Protein AF-A0A453HKE2-F1 (afdb_monomer)

InterPro domains:
  IPR001461 Aspartic peptidase A1 [PTHR13683] (10-210)
  IPR021109 Aspartic peptidase domain superfamily [G3DSA:2.40.70.10] (7-72)
  IPR021109 Aspartic peptidase domain superfamily [G3DSA:2.40.70.10] (110-210)
  IPR021109 Aspartic peptidase domain superfamily [SSF50630] (11-210)
  IPR032799 Xylanase inhibitor, C-terminal [PF14541] (126-210)
  IPR032861 Xylanase inhibitor, N-terminal [PF14543] (10-72)
  IPR033121 Peptidase family A1 domain [PS51767] (1-210)

Organism: Aegilops tauschii subsp. strangulata (NCBI:txid200361)

Structure (mmCIF, N/CA/C/O backbone):
data_AF-A0A453HKE2-F1
#
_entry.id   AF-A0A453HKE2-F1
#
loop_
_atom_site.group_PDB
_atom_site.id
_atom_site.type_symbol
_atom_site.label_atom_id
_atom_site.label_alt_id
_atom_site.label_comp_id
_atom_site.label_asym_id
_atom_site.label_entity_id
_atom_site.label_seq_id
_atom_site.pdbx_PDB_ins_code
_atom_site.Cartn_x
_atom_site.Cartn_y
_atom_site.Cartn_z
_atom_site.occupancy
_atom_site.B_iso_or_equiv
_atom_site.auth_seq_id
_atom_site.auth_comp_id
_atom_site.auth_asym_id
_atom_site.auth_atom_id
_atom_site.pdbx_PDB_model_num
ATOM 1 N N . MET A 1 1 ? 6.714 -29.325 -3.712 1.00 31.09 1 MET A N 1
ATOM 2 C CA . MET A 1 1 ? 8.055 -29.167 -4.327 1.00 31.09 1 MET A CA 1
ATOM 3 C C . MET A 1 1 ? 7.991 -28.031 -5.340 1.00 31.09 1 MET A C 1
ATOM 5 O O . MET A 1 1 ? 7.616 -28.249 -6.489 1.00 31.09 1 MET A O 1
ATOM 9 N N . ILE A 1 2 ? 8.289 -26.808 -4.904 1.00 39.00 2 ILE A N 1
ATOM 10 C CA . ILE A 1 2 ? 8.426 -25.661 -5.805 1.00 39.00 2 ILE A CA 1
ATOM 11 C C . ILE A 1 2 ? 9.716 -25.878 -6.599 1.00 39.00 2 ILE A C 1
ATOM 13 O O . ILE A 1 2 ? 10.806 -25.912 -6.033 1.00 39.00 2 ILE A O 1
ATOM 17 N N . ARG A 1 3 ? 9.606 -26.092 -7.912 1.00 42.66 3 ARG A N 1
ATOM 18 C CA . ARG A 1 3 ? 10.776 -26.074 -8.793 1.00 42.66 3 ARG A CA 1
ATOM 19 C C . ARG A 1 3 ? 11.115 -24.613 -9.069 1.00 42.66 3 ARG A C 1
ATOM 21 O O . ARG A 1 3 ? 10.390 -23.951 -9.804 1.00 42.66 3 ARG A O 1
ATOM 28 N N . CYS A 1 4 ? 12.200 -24.113 -8.479 1.00 52.72 4 CYS A N 1
ATOM 29 C CA . CYS A 1 4 ? 12.750 -22.809 -8.836 1.00 52.72 4 CYS A CA 1
ATOM 30 C C . CYS A 1 4 ? 13.257 -22.856 -10.284 1.00 52.72 4 CYS A C 1
ATOM 32 O O . CYS A 1 4 ? 14.317 -23.408 -10.564 1.00 52.72 4 CYS A O 1
ATOM 34 N N . CYS A 1 5 ? 12.495 -22.273 -11.210 1.00 51.78 5 CYS A N 1
ATOM 35 C CA . CYS A 1 5 ? 12.941 -22.025 -12.584 1.00 51.78 5 CYS A CA 1
ATOM 36 C C . CYS A 1 5 ? 13.831 -20.773 -12.701 1.00 51.78 5 CYS A C 1
ATOM 38 O O . CYS A 1 5 ? 14.210 -20.405 -13.806 1.00 51.78 5 CYS A O 1
ATOM 40 N N . VAL A 1 6 ? 14.173 -20.128 -11.579 1.00 57.62 6 VAL A N 1
ATOM 41 C CA . VAL A 1 6 ? 14.940 -18.880 -11.526 1.00 57.62 6 VAL A CA 1
ATOM 42 C C . VAL A 1 6 ? 16.309 -19.143 -10.880 1.00 57.62 6 VAL A C 1
ATOM 44 O O . VAL A 1 6 ? 16.391 -19.876 -9.897 1.00 57.62 6 VAL A O 1
ATOM 47 N N . ARG A 1 7 ? 17.393 -18.605 -11.464 1.00 58.97 7 ARG A N 1
ATOM 48 C CA . ARG A 1 7 ? 18.7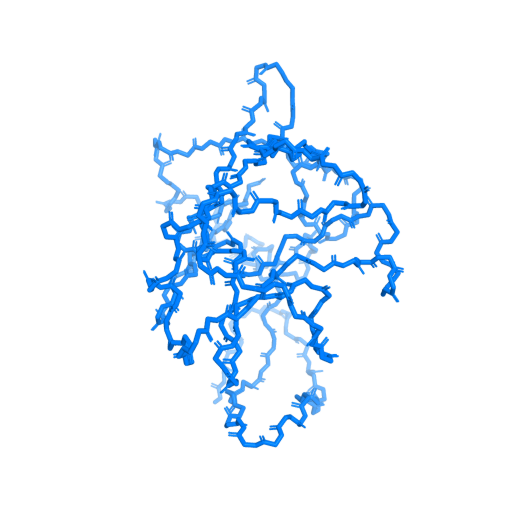93 -18.971 -11.152 1.00 58.97 7 ARG A CA 1
ATOM 49 C C . ARG A 1 7 ? 19.220 -18.793 -9.688 1.00 58.97 7 ARG A C 1
ATOM 51 O O . ARG A 1 7 ? 20.145 -19.487 -9.276 1.00 58.97 7 ARG A O 1
ATOM 58 N N . ALA A 1 8 ? 18.602 -17.897 -8.922 1.00 64.69 8 ALA A N 1
ATOM 59 C CA . ALA A 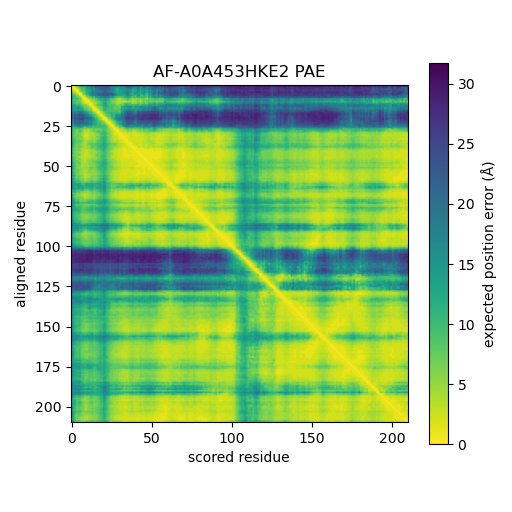1 8 ? 18.962 -17.634 -7.532 1.00 64.69 8 ALA A CA 1
ATOM 60 C C . ALA A 1 8 ? 17.731 -17.706 -6.616 1.00 64.69 8 ALA A C 1
ATOM 62 O O . ALA A 1 8 ? 17.022 -16.721 -6.417 1.00 64.69 8 ALA A O 1
ATOM 63 N N . CYS A 1 9 ? 17.512 -18.884 -6.034 1.00 71.94 9 CYS A N 1
ATOM 64 C CA . CYS A 1 9 ? 16.707 -19.063 -4.828 1.00 71.94 9 CYS A CA 1
ATOM 65 C C . CYS A 1 9 ? 17.665 -19.352 -3.665 1.00 71.94 9 CYS A C 1
ATOM 67 O O . CYS A 1 9 ? 18.574 -20.171 -3.811 1.00 71.94 9 CYS A O 1
ATOM 69 N N . SER A 1 10 ? 17.487 -18.686 -2.524 1.00 72.19 10 SER A N 1
ATOM 70 C CA . SER A 1 10 ? 18.180 -19.048 -1.285 1.00 72.19 10 SER A CA 1
ATOM 71 C C . SER A 1 10 ? 17.390 -20.118 -0.531 1.00 72.19 10 SER A C 1
ATOM 73 O O . SER A 1 10 ? 16.163 -20.172 -0.606 1.00 72.19 10 SER A O 1
ATOM 75 N N . CYS A 1 11 ? 18.090 -20.971 0.215 1.00 78.56 11 CYS A N 1
ATOM 76 C CA . CYS A 1 11 ? 17.448 -21.846 1.191 1.00 78.56 11 CYS A CA 1
ATOM 77 C C . CYS A 1 11 ? 17.225 -21.050 2.481 1.00 78.56 11 CYS A C 1
ATOM 79 O O . CYS A 1 11 ? 18.191 -20.576 3.083 1.00 78.56 11 CYS A O 1
ATOM 81 N N . GLY A 1 12 ? 15.968 -20.886 2.887 1.00 70.44 12 GLY A N 1
ATOM 82 C CA . GLY A 1 12 ? 15.620 -20.387 4.216 1.00 70.44 12 GLY A CA 1
ATOM 83 C C . GLY A 1 12 ? 15.575 -21.538 5.220 1.00 70.44 12 GLY A C 1
ATOM 84 O O . GLY A 1 12 ? 15.143 -22.635 4.870 1.00 70.44 12 GLY A O 1
ATOM 85 N N . TYR A 1 13 ? 16.025 -21.294 6.450 1.00 67.31 13 TYR A N 1
ATOM 86 C CA . TYR A 1 13 ? 15.731 -22.178 7.583 1.00 67.31 13 TYR A CA 1
ATOM 87 C C . TYR A 1 13 ? 14.255 -22.042 7.987 1.00 67.31 13 TYR A C 1
ATOM 89 O O . TYR A 1 13 ? 13.542 -21.195 7.433 1.00 67.31 13 TYR A O 1
ATOM 97 N N . ASP A 1 14 ? 13.812 -22.867 8.938 1.00 69.94 14 ASP A N 1
ATOM 98 C CA . ASP A 1 14 ? 12.449 -22.859 9.474 1.00 69.94 14 ASP A CA 1
ATOM 99 C C . ASP A 1 14 ? 11.980 -21.423 9.751 1.00 69.94 14 ASP A C 1
ATOM 101 O O . ASP A 1 14 ? 12.587 -20.683 10.526 1.00 69.94 14 ASP A O 1
ATOM 105 N N . GLN A 1 15 ? 10.932 -21.003 9.038 1.00 63.91 15 GLN A N 1
ATOM 106 C CA . GLN A 1 15 ? 10.345 -19.681 9.217 1.00 63.91 15 GLN A CA 1
ATOM 107 C C . GLN A 1 15 ? 9.501 -19.715 10.489 1.00 63.91 15 GLN A C 1
ATOM 109 O O . GLN A 1 15 ? 8.500 -20.430 10.562 1.00 63.91 15 GLN A O 1
ATOM 114 N N . GLU A 1 16 ? 9.892 -18.941 11.495 1.00 60.78 16 GLU A N 1
ATOM 115 C CA . GLU A 1 16 ? 9.088 -18.775 12.700 1.00 60.78 16 GLU A CA 1
ATOM 116 C C . GLU A 1 16 ? 7.886 -17.876 12.379 1.00 60.78 16 GLU A C 1
ATOM 118 O O . GLU A 1 16 ? 7.973 -16.649 12.352 1.00 60.78 16 GLU A O 1
ATOM 123 N N . GLY A 1 17 ? 6.737 -18.489 12.095 1.00 55.47 17 GLY A N 1
ATOM 124 C CA . GLY A 1 17 ? 5.460 -17.784 12.123 1.00 55.47 17 GLY A CA 1
ATOM 125 C C . GLY A 1 17 ? 5.098 -17.474 13.573 1.00 55.47 17 GLY A C 1
ATOM 126 O O . GLY A 1 17 ? 5.088 -18.383 14.403 1.00 55.47 17 GLY A O 1
ATOM 127 N N . GLY A 1 18 ? 4.796 -16.211 13.888 1.00 52.25 18 GLY A N 1
ATOM 128 C CA . GLY A 1 18 ? 4.321 -15.831 15.219 1.00 52.25 18 GLY A CA 1
ATOM 129 C C . GLY A 1 18 ? 3.149 -16.722 15.636 1.00 52.25 18 GLY A C 1
ATOM 130 O O . GLY A 1 18 ? 2.107 -16.730 14.978 1.00 52.25 18 GLY A O 1
ATOM 131 N N . GLN A 1 19 ? 3.334 -17.513 16.696 1.00 45.75 19 GLN A N 1
ATOM 132 C CA . GLN A 1 19 ? 2.293 -18.377 17.245 1.00 45.75 19 GLN A CA 1
ATOM 133 C C . GLN A 1 19 ? 1.208 -17.517 17.906 1.00 45.75 19 GLN A C 1
ATOM 135 O O . GLN A 1 19 ? 1.210 -17.311 19.116 1.00 45.75 19 GLN A O 1
ATOM 140 N N . GLU A 1 20 ? 0.243 -17.029 17.126 1.00 51.53 20 GLU A N 1
ATOM 141 C CA . GLU A 1 20 ? -1.041 -16.629 17.696 1.00 51.53 20 GLU A CA 1
ATOM 142 C C . GLU A 1 20 ? -1.899 -17.877 17.913 1.00 51.53 20 GLU A C 1
ATOM 144 O O . GLU A 1 20 ? -2.281 -18.571 16.964 1.00 51.53 20 GLU A O 1
ATOM 149 N N . ALA A 1 21 ? -2.220 -18.160 19.176 1.00 41.69 21 ALA A N 1
ATOM 150 C CA . ALA A 1 21 ? -3.094 -19.260 19.555 1.00 41.69 21 ALA A CA 1
ATOM 151 C C . ALA A 1 21 ? -4.417 -19.209 18.760 1.00 41.69 21 ALA A C 1
ATOM 153 O O . ALA A 1 21 ? -5.187 -18.250 18.842 1.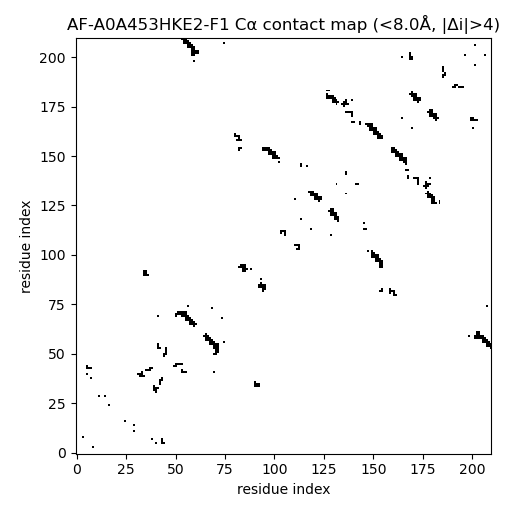00 41.69 21 ALA A O 1
ATOM 154 N N . GLY A 1 22 ? -4.679 -20.262 17.981 1.00 49.56 22 GLY A N 1
ATOM 155 C CA . GLY A 1 22 ? -5.955 -20.474 17.293 1.00 49.56 22 GLY A CA 1
ATOM 156 C C . GLY A 1 22 ? -6.053 -19.982 15.844 1.00 49.56 22 GLY A C 1
ATOM 157 O O . GLY A 1 22 ? -7.110 -20.162 15.242 1.00 49.56 22 GLY A O 1
ATOM 158 N N . LYS A 1 23 ? -4.997 -19.416 15.239 1.00 51.94 23 LYS A N 1
ATOM 159 C CA . LYS A 1 23 ? -4.953 -19.206 13.779 1.00 51.94 23 LYS A CA 1
ATOM 160 C C . LYS A 1 23 ? -4.181 -20.344 13.116 1.00 51.94 23 LYS A C 1
ATOM 162 O O . LYS A 1 23 ? -3.006 -20.553 13.403 1.00 51.94 23 LYS A O 1
ATOM 167 N N . LYS A 1 24 ? -4.833 -21.072 12.202 1.00 47.88 24 LYS A N 1
ATOM 168 C CA . LYS A 1 24 ? -4.138 -21.965 11.268 1.00 47.88 24 LYS A CA 1
ATOM 169 C C . LYS A 1 24 ? -3.219 -21.086 10.418 1.00 47.88 24 LYS A C 1
ATOM 171 O O . LYS A 1 24 ? -3.713 -20.316 9.597 1.00 47.88 24 LYS A O 1
ATOM 176 N N . LEU A 1 25 ? -1.913 -21.152 10.668 1.00 56.38 25 LEU A N 1
ATOM 177 C CA . LEU A 1 25 ? -0.922 -20.483 9.832 1.00 56.38 25 LEU A CA 1
ATOM 178 C C . LEU A 1 25 ? -1.126 -20.956 8.389 1.00 56.38 25 LEU A C 1
ATOM 180 O O . LEU A 1 25 ? -1.352 -22.143 8.142 1.00 56.38 25 LEU A O 1
ATOM 184 N N . VAL A 1 26 ? -1.102 -20.020 7.441 1.00 61.50 26 VAL A N 1
ATOM 185 C CA . VAL A 1 26 ? -0.995 -20.387 6.030 1.00 61.50 26 VAL A CA 1
ATOM 186 C C . VAL A 1 26 ? 0.394 -20.988 5.877 1.00 61.50 26 VAL A C 1
ATOM 188 O O . VAL A 1 26 ? 1.389 -20.281 6.016 1.00 61.50 26 VAL A O 1
ATOM 191 N N . GLU A 1 27 ? 0.458 -22.301 5.674 1.00 68.88 27 GLU A N 1
ATOM 192 C CA . GLU A 1 27 ? 1.717 -22.984 5.404 1.00 68.88 27 GLU A CA 1
ATOM 193 C C . GLU A 1 27 ? 2.265 -22.447 4.080 1.00 68.88 27 GLU A C 1
ATOM 195 O O . GLU A 1 27 ? 1.666 -22.623 3.017 1.00 68.88 27 GLU A O 1
ATOM 200 N N . ALA A 1 28 ? 3.379 -21.729 4.167 1.00 74.38 28 ALA A N 1
ATOM 201 C CA . ALA A 1 28 ? 4.137 -21.262 3.025 1.00 74.38 28 ALA A CA 1
ATOM 202 C C . ALA A 1 28 ? 5.506 -21.943 3.051 1.00 74.38 28 ALA A C 1
ATOM 204 O O . ALA A 1 28 ? 6.198 -21.919 4.065 1.00 74.38 28 ALA A O 1
ATOM 205 N N . ASP A 1 29 ? 5.913 -22.507 1.915 1.00 78.31 29 ASP A N 1
ATOM 206 C CA . ASP A 1 29 ? 7.212 -23.178 1.759 1.00 78.31 29 ASP A CA 1
ATOM 207 C C . ASP A 1 29 ? 8.382 -22.184 1.576 1.00 78.31 29 ASP A C 1
ATOM 209 O O . ASP A 1 29 ? 9.522 -22.590 1.344 1.00 78.31 29 ASP A O 1
ATOM 213 N N . GLY A 1 30 ? 8.118 -20.873 1.615 1.00 79.38 30 GLY A N 1
ATOM 214 C CA . GLY A 1 30 ? 9.137 -19.841 1.446 1.00 79.38 30 GLY A CA 1
ATOM 215 C C . GLY A 1 30 ? 8.581 -18.430 1.260 1.00 79.38 30 GLY A C 1
ATOM 216 O O . GLY A 1 30 ? 7.373 -18.199 1.299 1.00 79.38 30 GLY A O 1
ATOM 217 N N . VAL A 1 31 ? 9.495 -17.484 1.032 1.00 83.88 31 VAL A N 1
ATOM 218 C CA . VAL A 1 31 ? 9.205 -16.058 0.828 1.00 83.88 31 VAL A CA 1
ATOM 219 C C . VAL A 1 31 ? 9.601 -15.651 -0.585 1.00 83.88 31 VAL A C 1
ATOM 221 O O . VAL A 1 31 ? 10.704 -15.949 -1.045 1.00 83.88 31 VAL A O 1
ATOM 224 N N . LEU A 1 32 ? 8.713 -14.929 -1.266 1.00 87.38 32 LEU A N 1
ATOM 225 C CA . LEU A 1 32 ? 8.988 -14.364 -2.579 1.00 87.38 32 LEU A CA 1
ATOM 226 C C . LEU A 1 32 ? 9.507 -12.926 -2.451 1.00 87.38 32 LEU A C 1
ATOM 228 O O . LEU A 1 32 ? 8.757 -12.014 -2.115 1.00 87.38 32 LEU A O 1
ATOM 232 N N . GLY A 1 33 ? 10.792 -12.717 -2.742 1.00 87.75 33 GLY A N 1
ATOM 233 C CA . GLY A 1 33 ? 11.408 -11.390 -2.743 1.00 87.75 33 GLY A CA 1
ATOM 234 C C . GLY A 1 33 ? 11.130 -10.617 -4.035 1.00 87.75 33 GLY A C 1
ATOM 235 O O . GLY A 1 33 ? 11.593 -11.013 -5.102 1.00 87.75 33 GLY A O 1
ATOM 236 N N . ILE A 1 34 ? 10.429 -9.489 -3.919 1.00 90.75 34 ILE A N 1
ATOM 237 C CA . ILE A 1 34 ? 10.090 -8.561 -5.017 1.00 90.75 34 ILE A CA 1
ATOM 238 C C . ILE A 1 34 ? 10.680 -7.165 -4.773 1.00 90.75 34 ILE A C 1
ATOM 240 O O . ILE A 1 34 ? 10.014 -6.170 -5.000 1.00 90.75 34 ILE A O 1
ATOM 244 N N . GLY A 1 35 ? 11.888 -7.096 -4.203 1.00 89.19 35 GLY A N 1
ATOM 245 C CA . GLY A 1 35 ? 12.588 -5.845 -3.883 1.00 89.19 35 GLY A CA 1
ATOM 246 C C . GLY A 1 35 ? 13.286 -5.205 -5.089 1.00 89.19 35 GLY A C 1
ATOM 247 O O . GLY A 1 35 ? 13.207 -5.700 -6.201 1.00 89.19 35 GLY A O 1
ATOM 248 N N . ARG A 1 36 ? 14.065 -4.144 -4.850 1.00 89.19 36 ARG A N 1
ATOM 249 C CA . ARG A 1 36 ? 14.828 -3.420 -5.894 1.00 89.19 36 ARG A CA 1
ATOM 250 C C . ARG A 1 36 ? 16.253 -3.959 -6.115 1.00 89.19 36 ARG A C 1
ATOM 252 O O . ARG A 1 36 ? 17.166 -3.198 -6.430 1.00 89.19 36 ARG A O 1
ATOM 259 N N . GLY A 1 37 ? 16.479 -5.234 -5.809 1.00 86.56 37 GLY A N 1
ATOM 260 C CA . GLY A 1 37 ? 17.808 -5.849 -5.837 1.00 86.56 37 GLY A CA 1
ATOM 261 C C . GLY A 1 37 ? 18.224 -6.280 -7.242 1.00 86.56 37 GLY A C 1
ATOM 262 O O . GLY A 1 37 ? 17.552 -6.013 -8.221 1.00 86.56 37 GLY A O 1
ATOM 263 N N . THR A 1 38 ? 19.350 -6.977 -7.369 1.00 85.56 38 THR A N 1
ATOM 264 C CA . THR A 1 38 ? 19.652 -7.750 -8.593 1.00 85.56 38 THR A CA 1
ATOM 265 C C . THR A 1 38 ? 19.225 -9.211 -8.469 1.00 85.56 38 THR A C 1
ATOM 267 O O . THR A 1 38 ? 19.103 -9.905 -9.478 1.00 85.56 38 THR A O 1
ATOM 270 N N . GLY A 1 39 ? 19.017 -9.673 -7.231 1.00 85.62 39 GLY A N 1
ATOM 271 C CA . GLY A 1 39 ? 18.572 -11.020 -6.887 1.00 85.62 39 GLY A CA 1
ATOM 272 C C . GLY A 1 39 ? 17.080 -11.135 -6.573 1.00 85.62 39 GLY A C 1
ATOM 273 O O . GLY A 1 39 ? 16.649 -12.225 -6.212 1.00 85.62 39 GLY A O 1
ATOM 274 N N . ASP A 1 40 ? 16.283 -10.068 -6.685 1.00 87.94 40 ASP A N 1
ATOM 275 C CA . ASP A 1 40 ? 14.823 -10.195 -6.582 1.00 87.94 40 ASP A CA 1
ATOM 276 C C . ASP A 1 40 ? 14.246 -10.927 -7.805 1.00 87.94 40 ASP A C 1
ATOM 278 O O . ASP A 1 40 ? 14.899 -11.058 -8.847 1.00 87.94 40 ASP A O 1
ATOM 282 N N . LEU A 1 41 ? 13.016 -11.425 -7.674 1.00 91.56 41 LEU A N 1
ATOM 283 C CA . LEU A 1 41 ? 12.378 -12.213 -8.723 1.00 91.56 41 LEU A CA 1
ATOM 284 C C . LEU A 1 41 ? 12.260 -11.442 -10.047 1.00 91.56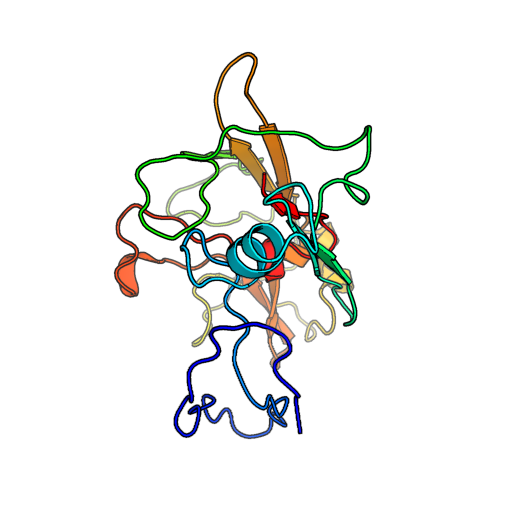 41 LEU A C 1
ATOM 286 O O . LEU A 1 41 ? 12.554 -12.010 -11.097 1.00 91.56 41 LEU A O 1
ATOM 290 N N . VAL A 1 42 ? 11.837 -10.178 -10.014 1.00 92.81 42 VAL A N 1
ATOM 291 C CA . VAL A 1 42 ? 11.523 -9.392 -11.218 1.00 92.81 42 VAL A CA 1
ATOM 292 C C . VAL A 1 42 ? 12.801 -9.123 -12.009 1.00 92.81 42 VAL A C 1
ATOM 294 O O . VAL A 1 42 ? 12.871 -9.409 -13.209 1.00 92.81 42 VAL A O 1
ATOM 297 N N . SER A 1 43 ? 13.867 -8.729 -11.310 1.00 92.31 43 SER A N 1
ATOM 298 C CA . SER A 1 43 ? 15.196 -8.553 -11.895 1.00 92.31 43 SER A CA 1
ATOM 299 C C . SER A 1 43 ? 15.734 -9.845 -12.510 1.00 92.31 43 SER A C 1
ATOM 301 O O . SER A 1 43 ? 16.307 -9.814 -13.602 1.00 92.31 43 SER A O 1
ATOM 303 N N . GLN A 1 44 ? 15.536 -10.995 -11.858 1.00 92.31 44 GLN A N 1
ATOM 304 C CA . GLN A 1 44 ? 15.971 -12.280 -12.406 1.00 92.31 44 GLN A CA 1
ATOM 305 C C . GLN A 1 44 ? 15.159 -12.709 -13.640 1.00 92.31 44 GLN A C 1
ATOM 307 O O . GLN A 1 44 ? 15.744 -13.241 -14.587 1.00 92.31 44 GLN A O 1
ATOM 312 N N . LEU A 1 45 ? 13.841 -12.474 -13.658 1.00 92.69 45 LEU A N 1
ATOM 313 C CA . LEU A 1 45 ? 12.991 -12.741 -14.825 1.00 92.69 45 LEU A CA 1
ATOM 314 C C . LEU A 1 45 ? 13.434 -11.899 -16.028 1.00 92.69 45 LEU A C 1
ATOM 316 O O . LEU A 1 45 ? 13.551 -12.427 -17.138 1.00 92.69 45 LEU A O 1
ATOM 320 N N . LYS A 1 46 ? 13.755 -10.619 -15.800 1.00 93.31 46 LYS A N 1
ATOM 321 C CA . LYS A 1 46 ? 14.282 -9.723 -16.835 1.00 93.31 46 LYS A CA 1
ATOM 322 C C . LYS A 1 46 ? 15.651 -10.170 -17.348 1.00 93.31 46 LYS A C 1
ATOM 324 O O . LYS A 1 46 ? 15.859 -10.254 -18.554 1.00 93.31 46 LYS A O 1
ATOM 329 N N . GLN A 1 47 ? 16.584 -10.517 -16.456 1.00 92.94 47 GLN A N 1
ATOM 330 C CA . GLN A 1 47 ? 17.927 -10.991 -16.837 1.00 92.94 47 GLN A CA 1
ATOM 331 C C . GLN A 1 47 ? 17.898 -12.282 -17.669 1.00 92.94 47 GLN A C 1
ATOM 333 O O . GLN A 1 47 ? 18.794 -12.516 -18.478 1.00 92.94 47 GLN A O 1
ATOM 338 N N . GLN A 1 48 ? 16.884 -13.125 -17.472 1.00 91.62 48 GLN A N 1
ATOM 339 C CA . GLN A 1 48 ? 16.688 -14.356 -18.241 1.00 91.62 48 GLN A CA 1
ATOM 340 C C . GLN A 1 48 ? 15.910 -14.140 -19.547 1.00 91.62 48 GLN A C 1
ATOM 342 O O . GLN A 1 48 ? 15.721 -15.096 -20.295 1.00 91.62 48 GLN A O 1
ATOM 347 N N . GLY A 1 49 ? 15.464 -12.912 -19.830 1.00 92.25 49 GLY A N 1
ATOM 348 C CA . GLY A 1 49 ? 14.685 -12.584 -21.023 1.00 92.25 49 GLY A CA 1
ATOM 349 C C . GLY A 1 49 ? 13.257 -13.135 -21.010 1.00 92.25 49 GLY A C 1
ATOM 350 O O . GLY A 1 49 ? 12.657 -13.260 -22.073 1.00 92.25 49 GLY A O 1
ATOM 351 N N . ILE A 1 50 ? 12.716 -13.487 -19.835 1.00 92.88 50 ILE A N 1
ATOM 352 C CA . ILE A 1 50 ? 11.327 -13.961 -19.687 1.00 92.88 50 ILE A CA 1
ATOM 353 C C . ILE A 1 50 ? 10.350 -12.782 -19.767 1.00 92.88 50 ILE A C 1
ATOM 355 O O . ILE A 1 50 ? 9.266 -12.915 -20.328 1.00 92.88 50 ILE A O 1
ATOM 359 N N . ILE A 1 51 ? 10.749 -11.632 -19.219 1.00 94.25 51 ILE A N 1
ATOM 360 C CA . ILE A 1 51 ? 10.043 -10.353 -19.336 1.00 94.25 51 ILE A CA 1
ATOM 361 C C . ILE A 1 51 ? 10.991 -9.306 -19.928 1.00 94.25 51 ILE A C 1
ATOM 363 O O . ILE A 1 51 ? 12.206 -9.374 -19.727 1.00 94.25 51 ILE A O 1
ATOM 367 N N . THR A 1 52 ? 10.441 -8.339 -20.654 1.00 93.94 52 THR A N 1
ATOM 368 C CA . THR A 1 52 ? 11.190 -7.233 -21.273 1.00 93.94 52 THR A CA 1
ATOM 369 C C . THR A 1 52 ? 11.501 -6.126 -20.270 1.00 93.94 52 THR A C 1
ATOM 371 O O . THR A 1 52 ? 12.633 -5.641 -20.176 1.00 93.94 52 THR A O 1
ATOM 374 N N . ASP A 1 53 ? 10.499 -5.769 -19.476 1.00 94.25 53 ASP A N 1
ATOM 375 C CA . ASP A 1 53 ? 10.521 -4.622 -18.576 1.00 94.25 53 ASP A CA 1
ATOM 376 C C . ASP A 1 53 ? 10.659 -5.079 -17.126 1.00 94.25 53 ASP A C 1
ATOM 378 O O . ASP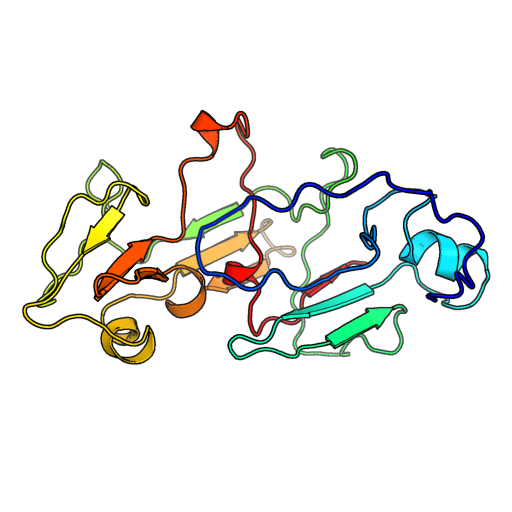 A 1 53 ? 10.170 -6.147 -16.759 1.00 94.25 53 ASP A O 1
ATOM 382 N N . ASN A 1 54 ? 11.328 -4.278 -16.286 1.00 93.75 54 ASN A N 1
ATOM 383 C CA . ASN A 1 54 ? 11.484 -4.606 -14.859 1.00 93.75 54 ASN A CA 1
ATOM 384 C C . ASN A 1 54 ? 10.257 -4.137 -14.070 1.00 93.75 54 ASN A C 1
ATOM 386 O O . ASN A 1 54 ? 10.384 -3.448 -13.066 1.00 93.75 54 ASN A O 1
ATOM 390 N N . ILE A 1 55 ? 9.082 -4.465 -14.599 1.00 95.00 55 ILE A N 1
ATOM 391 C CA . ILE A 1 55 ? 7.796 -3.993 -14.111 1.00 95.00 55 ILE A CA 1
ATOM 392 C C . ILE A 1 55 ? 7.093 -5.154 -13.434 1.00 95.00 55 ILE A C 1
ATOM 394 O O . ILE A 1 55 ? 7.095 -6.284 -13.932 1.00 95.00 55 ILE A O 1
ATOM 398 N N . PHE A 1 56 ? 6.443 -4.871 -12.319 1.00 96.06 56 PHE A N 1
ATOM 399 C CA . PHE A 1 56 ? 5.472 -5.782 -11.740 1.00 96.06 56 PHE A CA 1
ATOM 400 C C . PHE A 1 56 ? 4.318 -4.992 -11.142 1.00 96.06 56 PHE A C 1
ATOM 402 O O . PHE A 1 56 ? 4.428 -3.798 -10.860 1.00 96.06 56 PHE A O 1
ATOM 409 N N . GLY A 1 57 ? 3.203 -5.665 -10.919 1.00 96.12 57 GLY A N 1
ATOM 410 C CA . GLY A 1 57 ? 2.109 -5.074 -10.173 1.00 96.12 57 GLY A CA 1
ATOM 411 C C . GLY A 1 57 ? 1.271 -6.119 -9.476 1.00 96.12 57 GLY A C 1
ATOM 412 O O . GLY A 1 57 ? 1.280 -7.300 -9.834 1.00 96.12 57 GLY A O 1
ATOM 413 N N . HIS A 1 58 ? 0.563 -5.682 -8.446 1.00 95.19 58 HIS A N 1
ATOM 414 C CA . HIS A 1 58 ? -0.285 -6.546 -7.640 1.00 95.19 58 HIS A CA 1
ATOM 415 C C . HIS A 1 58 ? -1.622 -5.885 -7.331 1.00 95.19 58 HIS A C 1
ATOM 417 O O . HIS A 1 58 ? -1.759 -4.664 -7.378 1.00 95.19 58 HIS A O 1
ATOM 423 N N . CYS A 1 59 ? -2.605 -6.724 -7.034 1.00 94.12 59 CYS A N 1
ATOM 424 C CA . CYS A 1 59 ? -3.878 -6.332 -6.456 1.00 94.12 59 CYS A CA 1
ATOM 425 C C . CYS A 1 59 ? -4.209 -7.319 -5.342 1.00 94.12 59 CYS A C 1
ATOM 427 O O . CYS A 1 59 ? -4.265 -8.529 -5.585 1.00 94.12 59 CYS A O 1
ATOM 429 N N . LEU A 1 60 ? -4.407 -6.804 -4.131 1.00 93.50 60 LEU A N 1
ATOM 430 C CA . LEU A 1 60 ? -4.742 -7.597 -2.951 1.00 93.50 60 LEU A CA 1
ATOM 431 C C . LEU A 1 60 ? -6.261 -7.584 -2.749 1.00 93.50 60 LEU A C 1
ATOM 433 O O . LEU A 1 60 ? -6.857 -6.515 -2.643 1.00 93.50 60 LEU A O 1
ATOM 437 N N . GLY A 1 61 ? -6.893 -8.757 -2.693 1.00 89.50 61 GLY A N 1
ATOM 438 C CA . GLY A 1 61 ? -8.334 -8.863 -2.444 1.00 89.50 61 GLY A CA 1
ATOM 439 C C . GLY A 1 61 ? -8.679 -8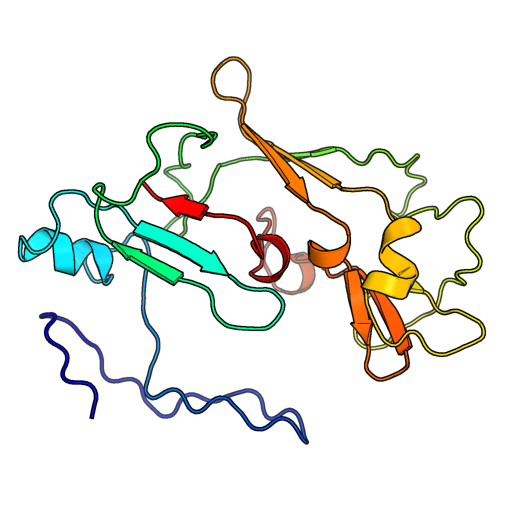.807 -0.952 1.00 89.50 61 GLY A C 1
ATOM 440 O O . GLY A 1 61 ? -8.020 -9.459 -0.144 1.00 89.50 61 GLY A O 1
ATOM 441 N N . VAL A 1 62 ? -9.752 -8.096 -0.591 1.00 80.31 62 VAL A N 1
ATOM 442 C CA . VAL A 1 62 ? -10.242 -7.973 0.804 1.00 80.31 62 VAL A CA 1
ATOM 443 C C . VAL A 1 62 ? -10.762 -9.306 1.362 1.00 80.31 62 VAL A C 1
ATOM 445 O O . VAL A 1 62 ? -10.529 -9.644 2.519 1.00 80.31 62 VAL A O 1
ATOM 448 N N . HIS A 1 63 ? -11.438 -10.108 0.534 1.00 80.19 63 HIS A N 1
ATOM 449 C CA . HIS A 1 63 ? -12.016 -11.406 0.925 1.00 80.19 63 HIS A CA 1
ATOM 450 C C . HIS A 1 63 ? -11.171 -12.602 0.458 1.00 80.19 63 HIS A C 1
ATOM 452 O O . HIS A 1 63 ? -11.676 -13.714 0.295 1.00 80.19 63 HIS A O 1
ATOM 458 N N . GLY A 1 64 ? -9.877 -12.368 0.226 1.00 78.56 64 GLY A N 1
ATOM 459 C CA . GLY A 1 64 ? -8.961 -13.335 -0.370 1.00 78.56 64 GLY A CA 1
ATOM 460 C C . GLY A 1 64 ? -8.895 -13.249 -1.897 1.00 78.56 64 GLY A C 1
ATOM 461 O O . GLY A 1 64 ? -9.673 -12.555 -2.552 1.00 78.56 64 GLY A O 1
ATOM 462 N N . GLY A 1 65 ? -7.914 -13.952 -2.464 1.00 86.00 65 GLY A N 1
ATOM 463 C CA . GLY A 1 65 ? -7.566 -13.837 -3.879 1.00 86.00 65 GLY A CA 1
ATOM 464 C C . GLY A 1 65 ? -6.708 -12.603 -4.167 1.00 86.00 65 GLY A C 1
ATOM 465 O O . GLY A 1 65 ? -5.921 -12.170 -3.327 1.00 86.00 65 GLY A O 1
ATOM 466 N N . GLY A 1 66 ? -6.846 -12.065 -5.377 1.00 90.88 66 GLY A N 1
ATOM 467 C CA . GLY A 1 66 ? -5.951 -11.049 -5.924 1.00 90.88 66 GLY A CA 1
ATOM 468 C C . GLY A 1 66 ? -5.092 -11.602 -7.056 1.00 90.88 66 GLY A C 1
ATOM 469 O O . GLY A 1 66 ? -5.242 -12.754 -7.469 1.00 90.88 66 GLY A O 1
ATOM 470 N N . PHE A 1 67 ? -4.201 -10.773 -7.584 1.00 92.75 67 PHE A N 1
ATOM 471 C CA . PHE A 1 67 ? -3.268 -11.191 -8.623 1.00 92.75 67 PHE A CA 1
ATOM 472 C C . PHE A 1 67 ? -1.931 -10.475 -8.486 1.00 92.75 67 PHE A C 1
ATOM 474 O O . PHE A 1 67 ? -1.840 -9.378 -7.941 1.00 92.75 67 PHE A O 1
ATOM 481 N N . LEU A 1 68 ? -0.898 -11.118 -9.015 1.00 94.25 68 LEU A N 1
ATOM 482 C CA . LEU A 1 68 ? 0.451 -10.596 -9.157 1.00 94.25 68 LEU A CA 1
ATOM 483 C C . LEU A 1 68 ? 0.856 -10.826 -10.612 1.00 94.25 68 LEU A C 1
ATOM 485 O O . LEU A 1 68 ? 0.676 -11.929 -11.132 1.00 94.25 68 LEU A O 1
ATOM 489 N N . PHE A 1 69 ? 1.372 -9.796 -11.271 1.00 94.81 69 PHE A N 1
ATOM 490 C CA . PHE A 1 69 ? 1.864 -9.885 -12.642 1.00 94.81 69 PHE A CA 1
ATOM 491 C C . PHE A 1 69 ? 3.279 -9.329 -12.755 1.00 94.81 69 PHE A C 1
ATOM 493 O O . PHE A 1 69 ? 3.687 -8.474 -11.973 1.00 94.81 69 PHE A O 1
ATOM 500 N N . PHE A 1 70 ? 3.999 -9.806 -13.768 1.00 94.88 70 PHE A N 1
ATOM 501 C CA . PHE A 1 70 ? 5.348 -9.375 -14.119 1.00 94.88 70 PHE A CA 1
ATOM 502 C C . PHE A 1 70 ? 5.386 -9.010 -15.605 1.00 94.88 70 PHE A C 1
ATOM 504 O O . PHE A 1 70 ? 4.747 -9.681 -16.418 1.00 94.88 70 PHE A O 1
ATOM 511 N N . GLY A 1 71 ? 6.156 -7.981 -15.948 1.00 93.81 71 GLY A N 1
ATOM 512 C CA . GLY A 1 71 ? 6.263 -7.427 -17.296 1.00 93.81 71 GLY A CA 1
ATOM 513 C C . GLY A 1 71 ? 5.249 -6.315 -17.592 1.00 93.81 71 GLY A C 1
ATOM 514 O O . GLY A 1 71 ? 4.208 -6.196 -16.941 1.00 93.81 71 GLY A O 1
ATOM 515 N N . GLY A 1 72 ? 5.571 -5.497 -18.599 1.00 92.31 72 GLY A N 1
ATOM 516 C CA . GLY A 1 72 ? 4.788 -4.322 -18.995 1.00 92.31 72 GLY A CA 1
ATOM 517 C C . GLY A 1 72 ? 3.467 -4.636 -19.708 1.00 92.31 72 GLY A C 1
ATOM 518 O O . GLY A 1 72 ? 2.543 -3.831 -19.658 1.00 92.31 72 GLY A O 1
ATOM 519 N N . ASP A 1 73 ? 3.319 -5.826 -20.300 1.00 88.69 73 ASP A N 1
ATOM 520 C CA . ASP A 1 73 ? 2.159 -6.195 -21.138 1.00 88.69 73 ASP A CA 1
ATOM 521 C C . ASP A 1 73 ? 0.806 -6.187 -20.404 1.00 88.69 73 ASP A C 1
ATOM 523 O O . ASP A 1 73 ? -0.258 -6.221 -21.026 1.00 88.69 73 ASP A O 1
ATOM 527 N N . ARG A 1 74 ? 0.828 -6.202 -19.067 1.00 85.69 74 ARG A N 1
ATOM 528 C CA . ARG A 1 74 ? -0.367 -6.201 -18.209 1.00 85.69 74 ARG A CA 1
ATOM 529 C C . ARG A 1 74 ? -0.644 -4.844 -17.560 1.00 85.69 74 ARG A C 1
ATOM 531 O O . ARG A 1 74 ? -1.631 -4.727 -16.837 1.00 85.69 74 ARG A O 1
ATOM 538 N N . VAL A 1 75 ? 0.184 -3.832 -17.821 1.00 92.38 75 VAL A N 1
ATOM 539 C CA . VAL A 1 75 ? -0.028 -2.468 -17.328 1.00 92.38 75 VAL A CA 1
ATOM 540 C C . VAL A 1 75 ? -1.193 -1.831 -18.099 1.00 92.38 75 VAL A C 1
ATOM 542 O O . VAL A 1 75 ? -1.149 -1.775 -19.330 1.00 92.38 75 VAL A O 1
ATOM 545 N N . PRO A 1 76 ? -2.250 -1.346 -17.421 1.00 90.06 76 PRO A N 1
ATOM 546 C CA . PRO A 1 76 ? -3.348 -0.660 -18.091 1.00 90.06 76 PRO A CA 1
ATOM 547 C C . PRO A 1 76 ? -2.862 0.609 -18.800 1.00 90.06 76 PRO A C 1
ATOM 549 O O . PRO A 1 76 ? -2.128 1.410 -18.227 1.00 90.06 76 PRO A O 1
ATOM 552 N N . SER A 1 77 ? -3.323 0.841 -20.030 1.00 89.19 77 SER A N 1
ATOM 553 C CA . SER A 1 77 ? -2.950 2.031 -20.809 1.00 89.19 77 SER A CA 1
ATOM 554 C C . SER A 1 77 ? -3.595 3.333 -20.310 1.00 89.19 77 SER A C 1
ATOM 556 O O . SER A 1 77 ? -3.242 4.411 -20.778 1.00 89.19 77 SER A O 1
ATOM 558 N N . ALA A 1 78 ? -4.584 3.245 -19.416 1.00 90.62 78 ALA A N 1
ATOM 559 C CA . ALA A 1 78 ? -5.313 4.371 -18.840 1.00 90.62 78 ALA A CA 1
ATOM 560 C C . ALA A 1 78 ? -5.850 4.008 -17.446 1.00 90.62 78 ALA A C 1
ATOM 562 O O . ALA A 1 78 ? -5.936 2.832 -17.097 1.00 90.62 78 ALA A O 1
ATOM 563 N N . GLY A 1 79 ? -6.237 5.020 -16.663 1.00 88.06 79 GLY A N 1
ATOM 564 C CA . GLY A 1 79 ? -6.789 4.829 -15.314 1.00 88.06 79 GLY A CA 1
ATOM 565 C C . GLY A 1 79 ? -5.741 4.556 -14.230 1.00 88.06 79 GLY A C 1
ATOM 566 O O . GLY A 1 79 ? -6.110 4.185 -13.121 1.00 88.06 79 GLY A O 1
ATOM 567 N N . VAL A 1 80 ? -4.454 4.746 -14.541 1.00 91.69 80 VAL A N 1
ATOM 568 C CA . VAL A 1 80 ? -3.340 4.658 -13.587 1.00 91.69 80 VAL A CA 1
ATOM 569 C C . VAL A 1 80 ? -2.771 6.054 -13.358 1.00 91.69 80 VAL A C 1
ATOM 571 O O . VAL A 1 80 ? -2.503 6.784 -14.314 1.00 91.69 80 VAL A O 1
ATOM 574 N N . THR A 1 81 ? -2.566 6.404 -12.092 1.00 92.62 81 THR A N 1
ATOM 575 C CA . THR A 1 81 ? -1.893 7.639 -11.680 1.00 92.62 81 THR A CA 1
ATOM 576 C C . THR A 1 81 ? -0.469 7.305 -11.262 1.00 92.62 81 THR A C 1
ATOM 578 O O . THR A 1 81 ? -0.258 6.409 -10.447 1.00 92.62 81 THR A O 1
ATOM 581 N N . TRP A 1 82 ? 0.507 8.031 -11.804 1.00 92.62 82 TRP A N 1
ATOM 582 C CA . TRP A 1 82 ? 1.926 7.759 -11.588 1.00 92.62 82 TRP A CA 1
ATOM 583 C C . TRP A 1 82 ? 2.576 8.821 -10.711 1.00 92.62 82 TRP A C 1
ATOM 585 O O . TRP A 1 82 ? 2.303 10.011 -10.852 1.00 92.62 82 TRP A O 1
ATOM 595 N N . VAL A 1 83 ? 3.496 8.383 -9.855 1.00 94.31 83 VAL A N 1
ATOM 596 C CA . VAL A 1 83 ? 4.400 9.255 -9.103 1.00 94.31 83 VAL A CA 1
ATOM 597 C C . VAL A 1 83 ? 5.827 8.719 -9.221 1.00 94.31 83 VAL A C 1
ATOM 599 O O . VAL A 1 83 ? 6.024 7.506 -9.119 1.00 94.31 83 VAL A O 1
ATOM 602 N N . PRO A 1 84 ? 6.837 9.581 -9.439 1.00 92.50 84 PRO A N 1
ATOM 603 C CA . PRO A 1 84 ? 8.220 9.135 -9.523 1.00 92.50 84 PRO A CA 1
ATOM 604 C C . PRO A 1 84 ? 8.683 8.436 -8.243 1.00 92.50 84 PRO A C 1
ATOM 606 O O . PRO A 1 84 ? 8.523 8.950 -7.136 1.00 92.50 84 PRO A O 1
ATOM 609 N N . MET A 1 85 ? 9.331 7.285 -8.404 1.00 90.88 85 MET A N 1
ATOM 610 C CA . MET A 1 85 ? 9.895 6.546 -7.283 1.00 90.88 85 MET A CA 1
ATOM 611 C C . MET A 1 85 ? 11.137 7.247 -6.717 1.00 90.88 85 MET A C 1
ATOM 613 O O . MET A 1 85 ? 12.085 7.573 -7.440 1.00 90.88 85 MET A O 1
ATOM 617 N N . ALA A 1 86 ? 11.173 7.421 -5.397 1.00 90.19 86 ALA A N 1
ATOM 618 C CA . ALA A 1 86 ? 12.323 7.951 -4.687 1.00 90.19 86 ALA A CA 1
ATOM 619 C C . ALA A 1 86 ? 13.523 6.990 -4.786 1.00 90.19 86 ALA A C 1
ATOM 621 O O . ALA A 1 86 ? 13.432 5.785 -4.535 1.00 90.19 86 ALA A O 1
ATOM 622 N N . GLN A 1 87 ? 14.685 7.537 -5.142 1.00 83.25 87 GLN A N 1
ATOM 623 C CA . GLN A 1 87 ? 15.887 6.744 -5.424 1.00 83.25 87 GLN A CA 1
ATOM 624 C C . GLN A 1 87 ? 16.746 6.456 -4.179 1.00 83.25 87 GLN A C 1
ATOM 626 O O . GLN A 1 87 ? 17.466 5.466 -4.152 1.00 83.25 87 GLN A O 1
ATOM 631 N N . ASN A 1 88 ? 16.631 7.260 -3.117 1.00 78.62 88 ASN A N 1
ATOM 632 C CA . ASN A 1 88 ? 17.561 7.243 -1.975 1.00 78.62 88 ASN A CA 1
ATOM 633 C C . ASN A 1 88 ? 16.987 6.586 -0.703 1.00 78.62 88 ASN A C 1
ATOM 635 O O . ASN A 1 88 ? 17.288 7.021 0.404 1.00 78.62 88 ASN A O 1
ATOM 639 N N . VAL A 1 89 ? 16.142 5.561 -0.847 1.00 76.38 89 VAL A N 1
ATOM 640 C CA . VAL A 1 89 ? 15.453 4.876 0.276 1.00 76.38 89 VAL A CA 1
ATOM 641 C C . VAL A 1 89 ? 15.915 3.421 0.486 1.00 76.38 89 VAL A C 1
ATOM 643 O O . VAL A 1 89 ? 15.235 2.612 1.122 1.00 76.38 89 VAL A O 1
ATOM 646 N N . GLY A 1 90 ? 17.086 3.069 -0.053 1.00 77.31 90 GLY A N 1
ATOM 647 C CA . GLY A 1 90 ? 17.643 1.715 0.010 1.00 77.31 90 GLY A CA 1
ATOM 648 C C . GLY A 1 90 ? 16.949 0.747 -0.953 1.00 77.31 90 GLY A C 1
ATOM 649 O O . GLY A 1 90 ? 16.617 1.109 -2.078 1.00 77.31 90 GLY A O 1
ATOM 650 N N . SER A 1 91 ? 16.728 -0.495 -0.517 1.00 80.38 91 SER A N 1
ATOM 651 C CA . SER A 1 91 ? 16.139 -1.575 -1.327 1.00 80.38 91 SER A CA 1
ATOM 652 C C . SER A 1 91 ? 14.604 -1.571 -1.389 1.00 80.38 91 SER A C 1
ATOM 654 O O . SER A 1 91 ? 14.016 -2.500 -1.945 1.00 80.38 91 SER A O 1
ATOM 656 N N . HIS A 1 92 ? 13.956 -0.549 -0.822 1.00 86.38 92 HIS A N 1
ATOM 657 C CA . HIS A 1 92 ? 12.500 -0.431 -0.727 1.00 86.38 92 HIS A CA 1
ATOM 658 C C . HIS A 1 92 ? 11.924 0.461 -1.829 1.00 86.38 92 HIS A C 1
ATOM 660 O O . HIS A 1 92 ? 12.572 1.389 -2.327 1.00 86.38 92 HIS A O 1
ATOM 666 N N . TYR A 1 93 ? 10.670 0.200 -2.184 1.00 92.31 93 TYR A N 1
ATOM 667 C CA . TYR A 1 93 ? 9.886 1.079 -3.042 1.00 92.31 93 TYR A CA 1
ATOM 668 C C . TYR A 1 93 ? 9.345 2.241 -2.218 1.00 92.31 93 TYR A C 1
ATOM 670 O O . TYR A 1 93 ? 8.800 2.036 -1.135 1.00 92.31 93 TYR A O 1
ATOM 678 N N . SER A 1 94 ? 9.492 3.462 -2.725 1.00 92.50 94 SER A N 1
ATOM 679 C CA . SER A 1 94 ? 8.931 4.645 -2.080 1.00 92.50 94 SER A CA 1
ATOM 680 C C . SER A 1 94 ? 8.455 5.640 -3.134 1.00 92.50 94 SER A C 1
ATOM 682 O O . SER A 1 94 ? 9.248 5.993 -4.006 1.00 92.50 94 SER A O 1
ATOM 684 N N . PRO A 1 95 ? 7.213 6.142 -3.040 1.00 92.12 95 PRO A N 1
ATOM 685 C CA . PRO A 1 95 ? 6.736 7.269 -3.843 1.00 92.12 95 PRO A CA 1
ATOM 686 C C . PRO A 1 95 ? 7.278 8.628 -3.348 1.00 92.12 95 PRO A C 1
ATOM 688 O O . PRO A 1 95 ? 6.895 9.675 -3.860 1.00 92.12 95 PRO A O 1
ATOM 691 N N . GLY A 1 96 ? 8.159 8.633 -2.338 1.00 90.88 96 GLY A N 1
ATOM 692 C CA . GLY A 1 96 ? 8.669 9.842 -1.698 1.00 90.88 96 GLY A CA 1
ATOM 693 C C . GLY A 1 96 ? 7.786 10.330 -0.550 1.00 90.88 96 GLY A C 1
ATOM 694 O O . GLY A 1 96 ? 7.070 9.555 0.083 1.00 90.88 96 GLY A O 1
ATOM 695 N N . ALA A 1 97 ? 7.894 11.624 -0.244 1.00 89.62 97 ALA A N 1
ATOM 696 C CA . ALA A 1 97 ? 7.098 12.254 0.802 1.00 89.62 97 ALA A CA 1
ATOM 697 C C . ALA A 1 97 ? 5.616 12.317 0.404 1.00 89.62 97 ALA A C 1
ATOM 699 O O . ALA A 1 97 ? 5.286 12.528 -0.765 1.00 89.62 97 ALA A O 1
ATOM 700 N N . ALA A 1 98 ? 4.747 12.169 1.402 1.00 91.12 98 ALA A N 1
ATOM 701 C CA . ALA A 1 98 ? 3.305 12.238 1.244 1.00 91.12 98 ALA A CA 1
ATOM 702 C C . ALA A 1 98 ? 2.700 13.231 2.238 1.00 91.12 98 ALA A C 1
ATOM 704 O O . ALA A 1 98 ? 3.174 13.354 3.370 1.00 91.12 98 ALA A O 1
ATOM 705 N N . THR A 1 99 ? 1.630 13.902 1.831 1.00 89.81 99 THR A N 1
ATOM 706 C CA . THR A 1 99 ? 0.758 14.675 2.715 1.00 89.81 99 THR A CA 1
ATOM 707 C C . THR A 1 99 ? -0.503 13.867 2.982 1.00 89.81 99 THR A C 1
ATOM 709 O O . THR A 1 99 ? -1.169 13.438 2.042 1.00 89.81 99 THR A O 1
ATOM 712 N N . LEU A 1 100 ? -0.816 13.657 4.261 1.00 87.19 100 LEU A N 1
ATOM 713 C CA . LEU A 1 100 ? -2.081 13.074 4.691 1.00 87.19 100 LEU A CA 1
ATOM 714 C C . LEU A 1 100 ? -3.107 14.195 4.853 1.00 87.19 100 LEU A C 1
ATOM 716 O O . LEU A 1 100 ? -3.001 15.016 5.764 1.00 87.19 100 LEU A O 1
ATOM 720 N N . ASN A 1 101 ? -4.097 14.212 3.971 1.00 81.62 101 ASN A N 1
ATOM 721 C CA . ASN A 1 101 ? -5.205 15.148 4.022 1.00 81.62 101 ASN A CA 1
ATOM 722 C C . ASN A 1 101 ? -6.323 14.518 4.855 1.00 81.62 101 ASN A C 1
ATOM 724 O O . ASN A 1 101 ? -7.051 13.631 4.406 1.00 81.62 101 ASN A O 1
ATOM 728 N N . LEU A 1 102 ? -6.433 14.960 6.106 1.00 71.12 102 LEU A N 1
ATOM 729 C CA . LEU A 1 102 ? -7.528 14.580 6.987 1.00 71.12 102 LEU A CA 1
ATOM 730 C C . LEU A 1 102 ? -8.660 15.582 6.768 1.00 71.12 102 LEU A C 1
ATOM 732 O O . LEU A 1 102 ? -8.569 16.732 7.185 1.00 71.12 102 LEU A O 1
ATOM 736 N N . ASN A 1 103 ? -9.760 15.142 6.154 1.00 57.19 103 ASN A N 1
ATOM 737 C CA . ASN A 1 103 ? -11.018 15.904 6.077 1.00 57.19 103 ASN A CA 1
ATOM 738 C C . ASN A 1 103 ? -11.745 15.957 7.446 1.00 57.19 103 ASN A C 1
ATOM 740 O O . ASN A 1 103 ? -12.982 15.905 7.528 1.00 57.19 103 ASN A O 1
ATOM 744 N N . VAL A 1 104 ? -10.963 15.995 8.526 1.00 51.62 104 VAL A N 1
ATOM 745 C CA . VAL A 1 104 ? -11.362 15.931 9.930 1.00 51.62 104 VAL A CA 1
ATOM 746 C C . VAL A 1 104 ? -10.765 17.152 10.618 1.00 51.62 104 VAL A C 1
ATOM 748 O O . VAL A 1 104 ? -9.597 17.480 10.420 1.00 51.62 104 VAL A O 1
ATOM 751 N N . GLN A 1 105 ? -11.574 17.843 11.413 1.00 42.16 105 GLN A N 1
ATOM 752 C CA . GLN A 1 105 ? -11.113 18.930 12.264 1.00 42.16 105 GLN A CA 1
ATOM 753 C C . GLN A 1 105 ? -10.289 18.298 13.395 1.00 42.16 105 GLN A C 1
ATOM 755 O O . GLN A 1 105 ? -10.840 17.734 14.335 1.00 42.16 105 GLN A O 1
ATOM 760 N N . LEU A 1 106 ? -8.965 18.270 13.231 1.00 42.22 106 LEU A N 1
ATOM 761 C CA . LEU A 1 106 ? -8.053 17.654 14.194 1.00 42.22 106 LEU A CA 1
ATOM 762 C C . LEU A 1 106 ? -7.916 18.563 15.416 1.00 42.22 106 LEU A C 1
ATOM 764 O O . LEU A 1 106 ? -7.304 19.627 15.321 1.00 42.22 106 LEU A O 1
ATOM 768 N N . GLU A 1 107 ? -8.419 18.132 16.570 1.00 35.94 107 GLU A N 1
ATOM 769 C CA . GLU A 1 107 ? -7.896 18.600 17.854 1.00 35.94 107 GLU A CA 1
ATOM 770 C C . GLU A 1 107 ? -6.792 17.637 18.305 1.00 35.94 107 GLU A C 1
ATOM 772 O O . GLU A 1 107 ? -6.934 16.419 18.233 1.00 35.94 107 GLU A O 1
ATOM 777 N N . TYR A 1 108 ? -5.640 18.190 18.690 1.00 34.25 108 TYR A N 1
ATOM 778 C CA . TYR A 1 108 ? -4.496 17.415 19.169 1.00 34.25 108 TYR A CA 1
ATOM 779 C C . TYR A 1 108 ? -4.750 16.867 20.586 1.00 34.25 108 TYR A C 1
ATOM 781 O O . TYR A 1 108 ? -5.251 17.618 21.426 1.00 34.25 108 TYR A O 1
ATOM 789 N N . PRO A 1 109 ? -4.295 15.634 20.905 1.00 45.25 109 PRO A N 1
ATOM 790 C CA . PRO A 1 109 ? -3.595 14.681 20.030 1.00 45.25 109 PRO A CA 1
ATOM 791 C C . PRO A 1 109 ? -4.535 14.051 18.991 1.00 45.25 109 PRO A C 1
ATOM 793 O O . PRO A 1 109 ? -5.705 13.875 19.293 1.00 45.25 109 PRO A O 1
ATOM 796 N N . VAL A 1 110 ? -4.003 13.744 17.793 1.00 47.12 110 VAL A N 1
ATOM 797 C CA . VAL A 1 110 ? -4.712 13.262 16.580 1.00 47.12 110 VAL A CA 1
ATOM 798 C C . VAL A 1 110 ? -5.756 12.191 16.915 1.00 47.12 110 VAL A C 1
ATOM 800 O O . VAL A 1 110 ? -5.478 10.997 16.881 1.00 47.12 110 VAL A O 1
ATOM 803 N N . GLY A 1 111 ? -6.962 12.643 17.240 1.00 47.91 111 GLY A N 1
ATOM 804 C CA . GLY A 1 111 ? -8.149 11.829 17.421 1.00 47.91 111 GLY A CA 1
ATOM 805 C C . GLY A 1 111 ? -9.043 11.998 16.204 1.00 47.91 111 GLY A C 1
ATOM 806 O O . GLY A 1 111 ? -9.195 13.099 15.673 1.00 47.91 111 GLY A O 1
ATOM 807 N N . VAL A 1 112 ? -9.636 10.904 15.734 1.00 52.44 112 VAL A N 1
ATOM 808 C CA . VAL A 1 112 ? -10.719 10.999 14.754 1.00 52.44 112 VAL A CA 1
ATOM 809 C C . VAL A 1 112 ? -11.978 11.398 15.518 1.00 52.44 112 VAL A C 1
ATOM 811 O O . VAL A 1 112 ? -12.555 10.584 16.238 1.00 52.44 112 VAL A O 1
ATOM 814 N N . THR A 1 113 ? -12.402 12.654 15.387 1.00 44.88 113 THR A N 1
ATOM 815 C CA . THR A 1 113 ? -13.684 13.106 15.938 1.00 44.88 113 THR A CA 1
ATOM 816 C C . THR A 1 113 ? -14.809 12.610 15.037 1.00 44.88 113 THR A C 1
ATOM 818 O O . THR A 1 113 ? -15.012 13.107 13.928 1.00 44.88 113 THR A O 1
ATOM 821 N N . LEU A 1 114 ? -15.537 11.603 15.510 1.00 58.06 114 LEU A N 1
ATOM 822 C CA . LEU A 1 114 ? -16.719 11.064 14.847 1.00 58.06 114 LEU A CA 1
ATOM 823 C C . LEU A 1 114 ? -17.956 11.855 15.302 1.00 58.06 114 LEU A C 1
ATOM 825 O O . LEU A 1 114 ? -18.732 11.392 16.142 1.00 58.06 114 LEU A O 1
ATOM 829 N N . GLU A 1 115 ? -18.117 13.080 14.796 1.00 48.03 115 GLU A N 1
ATOM 830 C CA . GLU A 1 115 ? -19.266 13.926 15.141 1.00 48.03 115 GLU A CA 1
ATOM 831 C C . GLU A 1 115 ? -20.590 13.241 14.762 1.00 48.03 115 GLU A C 1
ATOM 833 O O . GLU A 1 115 ? -20.808 12.860 13.613 1.00 48.03 115 GLU A O 1
ATOM 838 N N . GLY A 1 116 ? -21.485 13.072 15.741 1.00 52.03 116 GLY A N 1
ATOM 839 C CA . GLY A 1 116 ? -22.807 12.470 15.533 1.00 52.03 116 GLY A CA 1
ATOM 840 C C . GLY A 1 116 ? -22.832 10.939 15.448 1.00 52.03 116 GLY A C 1
ATOM 841 O O . GLY A 1 116 ? -23.874 10.374 15.119 1.00 52.03 116 GLY A O 1
ATOM 842 N N . SER A 1 117 ? -21.724 10.252 15.744 1.00 58.69 117 SER A N 1
ATOM 843 C CA . SER A 1 117 ? -21.696 8.786 15.812 1.00 58.69 117 SER A CA 1
ATOM 844 C C . SER A 1 117 ? -22.098 8.253 17.200 1.00 58.69 117 SER A C 1
ATOM 846 O O . SER A 1 117 ? -21.861 8.898 18.217 1.00 58.69 117 SER A O 1
ATOM 848 N N . SER A 1 118 ? -22.691 7.054 17.248 1.00 63.31 118 SER A N 1
ATOM 849 C CA . SER A 1 118 ? -22.958 6.281 18.479 1.00 63.31 118 SER A CA 1
ATOM 850 C C . SER A 1 118 ? -21.705 5.633 19.088 1.00 63.31 118 SER A C 1
ATOM 852 O O . SER A 1 118 ? -21.825 4.881 20.051 1.00 63.31 118 SER A O 1
ATOM 854 N N . LEU A 1 119 ? -20.527 5.875 18.507 1.00 69.81 119 LEU A N 1
ATOM 855 C CA . LEU A 1 119 ? -19.287 5.185 18.841 1.00 69.81 119 LEU A CA 1
ATOM 856 C C . LEU A 1 119 ? -18.627 5.815 20.071 1.00 69.81 119 LEU A C 1
ATOM 858 O O . LEU A 1 119 ? -18.338 7.013 20.091 1.00 69.81 119 LEU A O 1
ATOM 862 N N . THR A 1 120 ? -18.344 5.004 21.086 1.00 75.69 120 THR A N 1
ATOM 863 C CA . THR A 1 120 ? -17.651 5.430 22.307 1.00 75.69 120 THR A CA 1
ATOM 864 C C . THR A 1 120 ? -16.179 5.058 22.235 1.00 75.69 120 THR A C 1
ATOM 866 O O . THR A 1 120 ? -15.850 3.906 21.967 1.00 75.69 120 THR A O 1
ATOM 869 N N . LYS A 1 121 ? -15.282 6.030 22.465 1.00 77.00 121 LYS A N 1
ATOM 870 C CA . LYS A 1 121 ? -13.833 5.778 22.505 1.00 77.00 121 LYS A CA 1
ATOM 871 C C . LYS A 1 121 ? -13.509 4.835 23.664 1.00 77.00 121 LYS A C 1
ATOM 873 O O . LYS A 1 121 ? -13.965 5.070 24.783 1.00 77.00 121 LYS A O 1
ATOM 878 N N . VAL A 1 122 ? -12.703 3.815 23.392 1.00 80.25 122 VAL A N 1
ATOM 879 C CA . VAL A 1 122 ? -12.268 2.824 24.380 1.00 80.25 122 VAL A CA 1
ATOM 880 C C . VAL A 1 122 ? -10.781 2.555 24.279 1.00 80.25 122 VAL A C 1
ATOM 882 O O . VAL A 1 122 ? -10.202 2.610 23.195 1.00 80.25 122 VAL A O 1
ATOM 885 N N . ASP A 1 123 ? -10.187 2.210 25.417 1.00 74.56 123 ASP A N 1
ATOM 886 C CA . ASP A 1 123 ? -8.837 1.667 25.448 1.00 74.56 123 ASP A CA 1
ATOM 887 C C . ASP A 1 123 ? -8.858 0.203 24.972 1.00 74.56 123 ASP A C 1
ATOM 889 O O . ASP A 1 123 ? -9.773 -0.583 25.270 1.00 74.56 123 ASP A O 1
ATOM 893 N N . ASP A 1 124 ? -7.847 -0.171 24.195 1.00 66.75 124 ASP A N 1
ATOM 894 C CA . ASP A 1 124 ? -7.607 -1.543 23.768 1.00 66.75 124 ASP A CA 1
ATOM 895 C C . ASP A 1 124 ? -6.123 -1.883 23.906 1.00 66.75 124 ASP A C 1
ATOM 897 O O . ASP A 1 124 ? -5.254 -1.071 23.592 1.00 66.75 124 ASP A O 1
ATOM 901 N N . ASP A 1 125 ? -5.836 -3.097 24.378 1.00 65.94 125 ASP A N 1
ATOM 902 C CA . ASP A 1 125 ? -4.466 -3.540 24.639 1.00 65.94 125 ASP A CA 1
ATOM 903 C C . ASP A 1 125 ? -3.650 -3.721 23.343 1.00 65.94 125 ASP A C 1
ATOM 905 O O . ASP A 1 125 ? -2.419 -3.722 23.390 1.00 65.94 125 ASP A O 1
ATOM 909 N N . ALA A 1 126 ? -4.310 -3.894 22.187 1.00 59.25 126 ALA A N 1
ATOM 910 C CA . ALA A 1 126 ? -3.653 -4.198 20.916 1.00 59.25 126 ALA A CA 1
ATOM 911 C C . ALA A 1 126 ? -3.525 -3.001 19.957 1.00 59.25 126 ALA A C 1
ATOM 913 O O . ALA A 1 126 ? -2.621 -3.007 19.118 1.00 59.25 126 ALA A O 1
ATOM 914 N N . LEU A 1 127 ? -4.403 -1.992 20.032 1.00 65.75 127 LEU A N 1
ATOM 915 C CA . LEU A 1 127 ? -4.426 -0.857 19.097 1.00 65.75 127 LEU A CA 1
ATOM 916 C C . LEU A 1 127 ? -4.707 0.467 19.823 1.00 65.75 127 LEU A C 1
ATOM 918 O O . LEU A 1 127 ? -5.595 0.555 20.660 1.00 65.75 127 LEU A O 1
ATOM 922 N N . ALA A 1 128 ? -3.946 1.509 19.472 1.00 70.38 128 ALA A N 1
ATOM 923 C CA . ALA A 1 128 ? -3.901 2.767 20.225 1.00 70.38 128 ALA A CA 1
ATOM 924 C C . ALA A 1 128 ? -5.178 3.624 20.140 1.00 70.38 128 ALA A C 1
ATOM 926 O O . ALA A 1 128 ? -5.388 4.483 20.989 1.00 70.38 128 ALA A O 1
ATOM 927 N N . GLU A 1 129 ? -6.010 3.430 19.114 1.00 83.25 129 GLU A N 1
ATOM 928 C CA . GLU A 1 129 ? -7.211 4.237 18.881 1.00 83.25 129 GLU A CA 1
ATOM 929 C C . GLU A 1 129 ? -8.376 3.332 18.465 1.00 83.25 129 GLU A C 1
ATOM 931 O O . GLU A 1 129 ? -8.406 2.839 17.332 1.00 83.25 129 GLU A O 1
ATOM 936 N N . CYS A 1 130 ? -9.313 3.106 19.393 1.00 86.25 130 CYS A N 1
ATOM 937 C CA . CYS A 1 130 ? -10.446 2.200 19.230 1.00 86.25 130 CYS A CA 1
ATOM 938 C C . CYS A 1 130 ? -11.770 2.800 19.722 1.00 86.25 130 CYS A C 1
ATOM 940 O O . CYS A 1 130 ? -11.810 3.670 20.594 1.00 86.25 130 CYS A O 1
ATOM 942 N N . TRP A 1 131 ? -12.869 2.278 19.179 1.00 87.38 131 TRP A N 1
ATOM 943 C CA . TRP A 1 131 ? -14.239 2.619 19.532 1.00 87.38 131 TRP A CA 1
ATOM 944 C C . TRP A 1 131 ? -15.123 1.373 19.613 1.00 87.38 131 TRP A C 1
ATOM 946 O O . TRP A 1 131 ? -14.867 0.371 18.944 1.00 87.38 131 TRP A O 1
ATOM 956 N N . GLU A 1 132 ? -16.195 1.457 20.391 1.00 87.50 132 GLU A N 1
ATOM 957 C CA . GLU A 1 132 ? -17.223 0.419 20.497 1.00 87.50 132 GLU A CA 1
ATOM 958 C C . GLU A 1 132 ? -18.636 0.995 20.353 1.00 87.50 132 GLU A C 1
ATOM 960 O O . GLU A 1 132 ? -18.842 2.209 20.430 1.00 87.50 132 GLU A O 1
ATOM 965 N N . GLU A 1 133 ? -19.607 0.111 20.137 1.00 83.88 133 GLU A N 1
ATOM 966 C CA . GLU A 1 133 ? -21.035 0.415 20.247 1.00 83.88 133 GLU A CA 1
ATOM 967 C C . GLU A 1 133 ? -21.676 -0.449 21.331 1.00 83.88 133 GLU A C 1
ATOM 969 O O . GLU A 1 133 ? -21.046 -1.344 21.890 1.00 83.88 133 GLU A O 1
ATOM 974 N N . ASN A 1 134 ? -22.962 -0.202 21.599 1.00 83.56 134 ASN A N 1
ATOM 975 C CA . ASN A 1 134 ? -23.747 -1.005 22.539 1.00 83.56 134 ASN A CA 1
ATOM 976 C C . ASN A 1 134 ? -23.740 -2.504 22.189 1.00 83.56 134 ASN A C 1
ATOM 978 O O . ASN A 1 134 ? -23.830 -3.336 23.087 1.00 83.56 134 ASN A O 1
ATOM 982 N N . GLU A 1 135 ? -23.663 -2.830 20.896 1.00 85.25 135 GLU A N 1
ATOM 983 C CA . GLU A 1 135 ? -23.596 -4.199 20.389 1.00 85.25 135 GLU A CA 1
ATOM 984 C C . GLU A 1 135 ? -22.250 -4.440 19.686 1.00 85.25 135 GLU A C 1
ATOM 986 O O . GLU A 1 135 ? -21.760 -3.537 18.997 1.00 85.25 135 GLU A O 1
ATOM 991 N N . PRO A 1 136 ? -21.654 -5.643 19.808 1.00 86.88 136 PRO A N 1
ATOM 992 C CA . PRO A 1 136 ? -20.385 -5.966 19.163 1.00 86.88 136 PRO A CA 1
ATOM 993 C C . PRO A 1 136 ? -20.453 -5.825 17.638 1.00 86.88 136 PRO A C 1
ATOM 995 O O . PRO A 1 136 ? -21.275 -6.467 16.977 1.00 86.88 136 PRO A O 1
ATOM 998 N N . ILE A 1 137 ? -19.539 -5.035 17.073 1.00 89.75 137 ILE A N 1
ATOM 999 C CA . ILE A 1 137 ? -19.418 -4.847 15.625 1.00 89.75 137 ILE A CA 1
ATOM 1000 C C .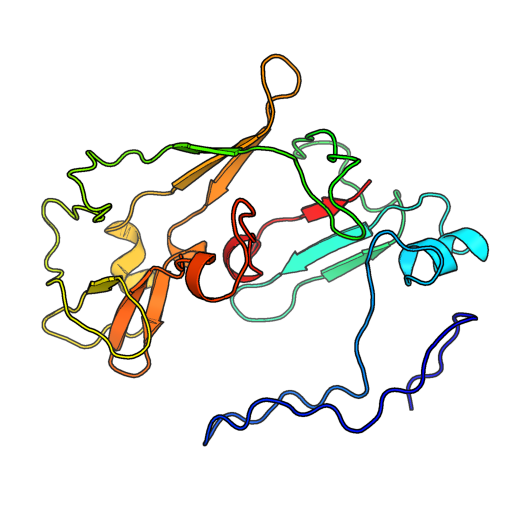 ILE A 1 137 ? -18.866 -6.134 15.015 1.00 89.75 137 ILE A C 1
ATOM 1002 O O . ILE A 1 137 ? -17.855 -6.661 15.479 1.00 89.75 137 ILE A O 1
ATOM 1006 N N . GLN A 1 138 ? -19.512 -6.648 13.968 1.00 88.69 138 GLN A N 1
ATOM 1007 C CA . GLN A 1 138 ? -19.074 -7.883 13.313 1.00 88.69 138 GLN A CA 1
ATOM 1008 C C . GLN A 1 138 ? -18.276 -7.600 12.044 1.00 88.69 138 GLN A C 1
ATOM 1010 O O . GLN A 1 138 ? -17.260 -8.254 11.801 1.00 88.69 138 GLN A O 1
ATOM 1015 N N . PHE A 1 139 ? -18.704 -6.612 11.255 1.00 88.88 139 PHE A N 1
ATOM 1016 C CA . PHE A 1 139 ? -18.087 -6.299 9.976 1.00 88.88 139 PHE A CA 1
ATOM 1017 C C . PHE A 1 139 ? -17.733 -4.822 9.866 1.00 88.88 139 PHE A C 1
ATOM 1019 O O . PHE A 1 139 ? -18.414 -3.935 10.373 1.00 88.88 139 PHE A O 1
ATOM 1026 N N . VAL A 1 140 ? -16.659 -4.554 9.127 1.00 89.44 140 VAL A N 1
ATOM 1027 C CA . VAL A 1 140 ? -16.252 -3.195 8.755 1.00 89.44 140 VAL A CA 1
ATOM 1028 C C . VAL A 1 140 ? -17.383 -2.468 8.018 1.00 89.44 140 VAL A C 1
ATOM 1030 O O . VAL A 1 140 ? -17.595 -1.276 8.238 1.00 89.44 140 VAL A O 1
ATOM 1033 N N . ASP A 1 141 ? -18.148 -3.187 7.192 1.00 89.81 141 ASP A N 1
ATOM 1034 C CA . ASP A 1 141 ? -19.281 -2.640 6.440 1.00 89.81 141 ASP A CA 1
ATOM 1035 C C . ASP A 1 141 ? -20.383 -2.046 7.329 1.00 89.81 141 ASP A C 1
ATOM 1037 O O . ASP A 1 141 ? -21.046 -1.101 6.900 1.00 89.81 141 ASP A O 1
ATOM 1041 N N . ASP A 1 142 ? -20.532 -2.533 8.565 1.00 88.94 142 ASP A N 1
ATOM 1042 C CA . ASP A 1 142 ? -21.546 -2.055 9.514 1.00 88.94 142 ASP A CA 1
ATOM 1043 C C . ASP A 1 142 ? -21.239 -0.636 10.018 1.00 88.94 142 ASP A C 1
ATOM 1045 O O . ASP A 1 142 ? -22.134 0.105 10.427 1.00 88.94 142 ASP A O 1
ATOM 1049 N N . VAL A 1 143 ? -19.961 -0.241 9.986 1.00 87.38 143 VAL A N 1
ATOM 1050 C CA . VAL A 1 143 ? -19.478 1.001 10.605 1.00 87.38 143 VAL A CA 1
ATOM 1051 C C . VAL A 1 143 ? -18.747 1.930 9.649 1.00 87.38 143 VAL A C 1
ATOM 1053 O O . VAL A 1 143 ? -18.608 3.111 9.961 1.00 87.38 143 VAL A O 1
ATOM 1056 N N . LYS A 1 144 ? -18.332 1.466 8.463 1.00 86.94 144 LYS A N 1
ATOM 1057 C CA . LYS A 1 144 ? -17.549 2.264 7.505 1.00 86.94 144 LYS A CA 1
ATOM 1058 C C . LYS A 1 144 ? -18.190 3.600 7.139 1.00 86.94 144 LYS A C 1
ATOM 1060 O O . LYS A 1 144 ? -17.478 4.578 6.961 1.00 86.94 144 LYS A O 1
ATOM 1065 N N . SER A 1 145 ? -19.523 3.684 7.097 1.00 88.06 145 SER A N 1
ATOM 1066 C CA . SER A 1 145 ? -20.242 4.926 6.778 1.00 88.06 145 SER A CA 1
ATOM 1067 C C . SER A 1 145 ? -20.055 6.033 7.821 1.00 88.06 145 SER A C 1
ATOM 1069 O O . SER A 1 145 ? -20.373 7.187 7.547 1.00 88.06 145 SER A O 1
ATOM 1071 N N . LYS A 1 146 ? -19.574 5.690 9.022 1.00 84.94 146 LYS A N 1
ATOM 1072 C CA . LYS A 1 146 ? -19.265 6.640 10.100 1.00 84.94 146 LYS A CA 1
ATOM 1073 C C . LYS A 1 146 ? -17.881 7.268 9.937 1.00 84.94 146 LYS A C 1
ATOM 1075 O O . LYS A 1 146 ? -17.587 8.264 10.589 1.00 84.94 146 LYS A O 1
ATOM 1080 N N . PHE A 1 147 ? -17.046 6.712 9.064 1.00 85.88 147 PHE A N 1
ATOM 1081 C CA . PHE A 1 147 ? -15.682 7.154 8.831 1.00 85.88 147 PHE A CA 1
ATOM 1082 C C . PHE A 1 147 ? -15.558 7.805 7.450 1.00 85.88 147 PHE A C 1
ATOM 1084 O O . PHE A 1 147 ? -16.202 7.397 6.486 1.00 85.88 147 PHE A O 1
ATOM 1091 N N . LYS A 1 148 ? -14.725 8.843 7.350 1.00 86.69 148 LYS A N 1
ATOM 1092 C CA . LYS A 1 148 ? -14.455 9.528 6.080 1.00 86.69 148 LYS A CA 1
ATOM 1093 C C . LYS A 1 148 ? -13.214 8.944 5.410 1.00 86.69 148 LYS A C 1
ATOM 1095 O O . LYS A 1 148 ? -12.229 8.773 6.121 1.00 86.69 148 LYS A O 1
ATOM 1100 N N . PRO A 1 149 ? -13.204 8.762 4.078 1.00 89.50 149 PRO A N 1
ATOM 1101 C CA . PRO A 1 149 ? -11.991 8.390 3.360 1.00 89.50 149 PRO A CA 1
ATOM 1102 C C . PRO A 1 149 ? -10.824 9.320 3.700 1.00 89.50 149 PRO A C 1
ATOM 1104 O O . PRO A 1 149 ? -11.000 10.537 3.846 1.00 89.50 149 PRO A O 1
ATOM 1107 N N . LEU A 1 150 ? -9.637 8.734 3.833 1.00 90.12 150 LEU A N 1
ATOM 1108 C CA . LEU A 1 150 ? -8.392 9.482 3.962 1.00 90.12 150 LEU A CA 1
ATOM 1109 C C . LEU A 1 150 ? -7.818 9.725 2.575 1.00 90.12 150 LEU A C 1
ATOM 1111 O O . LEU A 1 150 ? -8.096 8.977 1.645 1.00 90.12 150 LEU A O 1
ATOM 1115 N N . GLU A 1 151 ? -6.974 10.735 2.434 1.00 91.75 151 GLU A N 1
ATOM 1116 C CA . GLU A 1 151 ? -6.310 10.995 1.165 1.00 91.75 151 GLU A CA 1
ATOM 1117 C C . GLU A 1 151 ? -4.810 11.194 1.388 1.00 91.75 151 GLU A C 1
ATOM 1119 O O . GLU A 1 151 ? -4.385 12.019 2.198 1.00 91.75 151 GLU A O 1
ATOM 1124 N N . LEU A 1 152 ? -4.001 10.423 0.661 1.00 92.75 152 LEU A N 1
ATOM 1125 C CA . LEU A 1 152 ? -2.562 10.613 0.557 1.00 92.75 152 LEU A CA 1
ATOM 1126 C C . LEU A 1 152 ? -2.238 11.308 -0.757 1.00 92.75 152 LEU A C 1
ATOM 1128 O O . LEU A 1 152 ? -2.543 10.806 -1.835 1.00 92.75 152 LEU A O 1
ATOM 1132 N N . THR A 1 153 ? -1.561 12.442 -0.661 1.00 93.06 153 THR A N 1
ATOM 1133 C CA . THR A 1 153 ? -1.019 13.157 -1.813 1.00 93.06 153 THR A CA 1
ATOM 1134 C C . THR A 1 153 ? 0.494 12.993 -1.853 1.00 93.06 153 THR A C 1
ATOM 1136 O O . THR A 1 153 ? 1.182 13.375 -0.909 1.00 93.06 153 THR A O 1
ATOM 1139 N N . PHE A 1 154 ? 1.016 12.458 -2.952 1.00 92.94 154 PHE A N 1
ATOM 1140 C CA . PHE A 1 154 ? 2.441 12.277 -3.217 1.00 92.94 154 PHE A CA 1
ATOM 1141 C C . PHE A 1 154 ? 2.927 13.264 -4.275 1.00 92.94 154 PHE A C 1
ATOM 1143 O O . PHE A 1 154 ? 2.193 13.608 -5.201 1.00 92.94 154 PHE A O 1
ATOM 1150 N N . GLY A 1 155 ? 4.195 13.665 -4.180 1.00 88.62 155 GLY A N 1
ATOM 1151 C CA . GLY A 1 155 ? 4.802 14.586 -5.141 1.00 88.62 155 GLY A CA 1
ATOM 1152 C C . GLY A 1 155 ? 4.189 15.992 -5.106 1.00 88.62 155 GLY A C 1
ATOM 1153 O O . GLY A 1 155 ? 3.444 16.354 -4.198 1.00 88.62 155 GLY A O 1
ATOM 1154 N N . HIS A 1 156 ? 4.539 16.813 -6.098 1.00 85.69 156 HIS A N 1
ATOM 1155 C CA . HIS A 1 156 ? 4.092 18.203 -6.195 1.00 85.69 156 HIS A CA 1
ATOM 1156 C C . HIS A 1 156 ? 3.905 18.628 -7.656 1.00 85.69 156 HIS A C 1
ATOM 1158 O O . HIS A 1 156 ? 4.606 18.150 -8.554 1.00 85.69 156 HIS A O 1
ATOM 1164 N N . GLY A 1 157 ? 3.001 19.585 -7.886 1.00 85.19 157 GLY A N 1
ATOM 1165 C CA . GLY A 1 157 ? 2.778 20.185 -9.201 1.00 85.19 157 GLY A CA 1
ATOM 1166 C C . GLY A 1 157 ? 2.315 19.158 -10.235 1.00 85.19 157 GLY A C 1
ATOM 1167 O O . GLY A 1 157 ? 1.401 18.384 -9.981 1.00 85.19 157 GLY A O 1
ATOM 1168 N N . ALA A 1 158 ? 2.961 19.134 -11.403 1.00 82.62 158 ALA A N 1
ATOM 1169 C CA . ALA A 1 158 ? 2.582 18.244 -12.505 1.00 82.62 158 ALA A CA 1
ATOM 1170 C C . ALA A 1 158 ? 2.822 16.744 -12.230 1.00 82.62 158 ALA A C 1
ATOM 1172 O O . ALA A 1 158 ? 2.263 15.912 -12.934 1.00 82.62 158 ALA A O 1
ATOM 1173 N N . ASN A 1 159 ? 3.630 16.401 -11.218 1.00 84.31 159 ASN A N 1
ATOM 1174 C CA . ASN A 1 159 ? 3.939 15.016 -10.830 1.00 84.31 159 ASN A CA 1
ATOM 1175 C C . ASN A 1 159 ? 3.182 14.587 -9.562 1.00 84.31 159 ASN A C 1
ATOM 1177 O O . ASN A 1 159 ? 3.624 13.682 -8.854 1.00 84.31 159 ASN A O 1
ATOM 1181 N N . GLN A 1 160 ? 2.111 15.303 -9.217 1.00 90.81 160 GLN A N 1
ATOM 1182 C CA . GLN A 1 160 ? 1.297 14.992 -8.053 1.00 90.81 160 GLN A CA 1
ATOM 1183 C C . GLN A 1 160 ? 0.413 13.774 -8.335 1.00 90.81 160 GLN A C 1
ATOM 1185 O O . GLN A 1 160 ? -0.283 13.727 -9.348 1.00 90.81 160 GLN A O 1
ATOM 1190 N N . ALA A 1 161 ? 0.411 12.820 -7.408 1.00 92.94 161 ALA A N 1
ATOM 1191 C CA . ALA A 1 161 ? -0.495 11.683 -7.420 1.00 92.94 161 ALA A 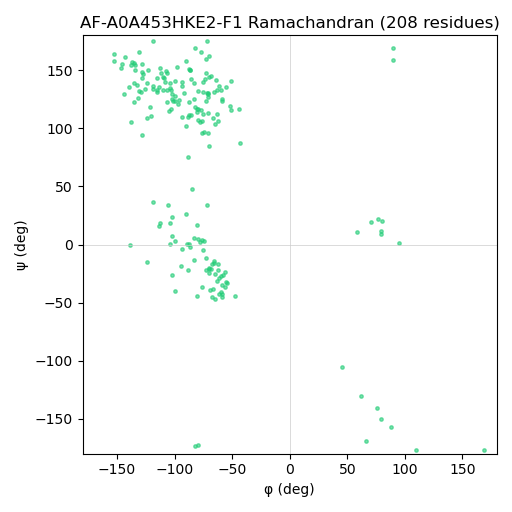CA 1
ATOM 1192 C C . ALA A 1 161 ? -1.273 11.635 -6.113 1.00 92.94 161 ALA A C 1
ATOM 1194 O O . ALA A 1 161 ? -0.705 11.824 -5.039 1.00 92.94 161 ALA A O 1
ATOM 1195 N N . THR A 1 162 ? -2.560 11.335 -6.208 1.00 92.56 162 THR A N 1
ATOM 1196 C CA . THR A 1 162 ? -3.441 11.247 -5.050 1.00 92.56 162 THR A CA 1
ATOM 1197 C C . THR A 1 162 ? -4.000 9.837 -4.940 1.00 92.56 162 THR A C 1
ATOM 1199 O O . THR A 1 162 ? -4.446 9.260 -5.931 1.00 92.56 162 THR A O 1
ATOM 1202 N N . MET A 1 163 ? -3.959 9.290 -3.730 1.00 92.69 163 MET A N 1
ATOM 1203 C CA . MET A 1 163 ? -4.531 8.005 -3.362 1.00 92.69 163 MET A CA 1
ATOM 1204 C C . MET A 1 163 ? -5.553 8.239 -2.255 1.00 92.69 163 MET A C 1
ATOM 1206 O O . MET A 1 163 ? -5.192 8.575 -1.128 1.00 92.69 163 MET A O 1
ATOM 1210 N N . GLU A 1 164 ? -6.826 8.053 -2.580 1.00 93.00 164 GLU A N 1
ATOM 1211 C CA . GLU A 1 164 ? -7.868 7.919 -1.566 1.00 93.00 164 GLU A CA 1
ATOM 1212 C C . GLU A 1 164 ? -7.685 6.578 -0.840 1.00 93.00 164 GLU A C 1
ATOM 1214 O O . GLU A 1 164 ? -7.256 5.602 -1.448 1.00 93.00 164 GLU A O 1
ATOM 1219 N N . ILE A 1 165 ? -7.965 6.526 0.457 1.00 92.81 165 ILE A N 1
ATOM 1220 C CA . ILE A 1 165 ? -7.947 5.312 1.267 1.00 92.81 165 ILE A CA 1
ATOM 1221 C C . ILE A 1 165 ? -9.328 5.200 1.912 1.00 92.81 165 ILE A C 1
ATOM 1223 O O . ILE A 1 165 ? -9.649 5.996 2.804 1.00 92.81 165 ILE A O 1
ATOM 1227 N N . PRO A 1 166 ? -10.160 4.240 1.482 1.00 92.56 166 PRO A N 1
ATOM 1228 C CA . PRO A 1 166 ? -11.491 4.088 2.042 1.00 92.56 166 PRO A CA 1
ATOM 1229 C C . PRO A 1 166 ? -11.421 3.506 3.468 1.00 92.56 166 PRO A C 1
ATOM 1231 O O . PRO A 1 166 ? -10.406 2.902 3.831 1.00 92.56 166 PRO A O 1
ATOM 1234 N N . PRO A 1 167 ? -12.472 3.674 4.294 1.00 91.44 167 PRO A N 1
ATOM 1235 C CA . PRO A 1 167 ? -12.503 3.201 5.680 1.00 91.44 167 PRO A CA 1
ATOM 1236 C C . PRO A 1 167 ? -12.035 1.764 5.877 1.00 91.44 167 PRO A C 1
ATOM 1238 O O . PRO A 1 167 ? -11.208 1.509 6.748 1.00 91.44 167 PRO A O 1
ATOM 1241 N N . GLU A 1 168 ? -12.470 0.841 5.024 1.00 91.62 168 GLU A N 1
ATOM 1242 C CA . GLU A 1 168 ? -12.078 -0.569 5.068 1.00 91.62 168 GLU A CA 1
ATOM 1243 C C . GLU A 1 168 ? -10.568 -0.822 5.005 1.00 91.62 168 GLU A C 1
ATOM 1245 O O . GLU A 1 168 ? -10.073 -1.823 5.523 1.00 91.62 168 GLU A O 1
ATOM 1250 N N . ASN A 1 169 ? -9.819 0.124 4.449 1.00 93.44 169 ASN A N 1
ATOM 1251 C CA . ASN A 1 169 ? -8.386 0.010 4.251 1.00 93.44 169 ASN A CA 1
ATOM 1252 C C . ASN A 1 169 ? -7.569 0.622 5.405 1.00 93.44 169 ASN A C 1
ATOM 1254 O O . ASN A 1 169 ? -6.340 0.478 5.423 1.00 93.44 169 ASN A O 1
ATOM 1258 N N . TYR A 1 170 ? -8.208 1.251 6.399 1.00 90.69 170 TYR A N 1
ATOM 1259 C CA . TYR A 1 170 ? -7.528 1.775 7.592 1.00 90.69 170 TYR A CA 1
ATOM 1260 C C . TYR A 1 170 ? -8.270 1.558 8.921 1.00 90.69 170 TYR A C 1
ATOM 1262 O O . TYR A 1 170 ? -7.724 1.942 9.955 1.00 90.69 170 TYR A O 1
ATOM 1270 N N . ILE A 1 171 ? -9.454 0.936 8.938 1.00 89.69 171 ILE A N 1
ATOM 1271 C CA . ILE A 1 171 ? -10.125 0.487 10.170 1.00 89.69 171 ILE A CA 1
ATOM 1272 C C . ILE A 1 171 ? -10.158 -1.040 10.255 1.00 89.69 171 ILE A C 1
ATOM 1274 O O . ILE A 1 171 ? -10.258 -1.734 9.247 1.00 89.69 171 ILE A O 1
ATOM 1278 N N . VAL A 1 172 ? -10.086 -1.568 11.474 1.00 89.44 172 VAL A N 1
ATOM 1279 C CA . VAL A 1 172 ? -10.081 -3.006 11.756 1.00 89.44 172 VAL A CA 1
ATOM 1280 C C . VAL A 1 172 ? -11.109 -3.307 12.836 1.00 89.44 172 VAL A C 1
ATOM 1282 O O . VAL A 1 172 ? -11.120 -2.651 13.873 1.00 89.44 172 VAL A O 1
ATOM 1285 N N . VAL A 1 173 ? -11.946 -4.321 12.613 1.00 89.12 173 VAL A N 1
ATOM 1286 C CA . VAL A 1 173 ? -12.833 -4.869 13.647 1.00 89.12 173 VAL A CA 1
ATOM 1287 C C . VAL A 1 173 ? -12.079 -5.949 14.424 1.00 89.12 173 VAL A C 1
ATOM 1289 O O . VAL A 1 173 ? -11.567 -6.909 13.842 1.00 89.12 173 VAL A O 1
ATOM 1292 N N . THR A 1 174 ? -11.972 -5.789 15.739 1.00 87.31 174 THR A N 1
ATOM 1293 C CA . THR A 1 174 ? -11.323 -6.754 16.629 1.00 87.31 174 THR A CA 1
ATOM 1294 C C . THR A 1 174 ? -12.233 -7.956 16.891 1.00 87.31 174 THR A C 1
ATOM 1296 O O . THR A 1 174 ? -13.446 -7.915 16.695 1.00 87.31 174 THR A O 1
ATOM 1299 N N . LYS A 1 175 ? -11.667 -9.042 17.432 1.00 85.19 175 LYS A N 1
ATOM 1300 C CA . LYS A 1 175 ? -12.453 -10.222 17.843 1.00 85.19 175 LYS A CA 1
ATOM 1301 C C . LYS A 1 175 ? -13.470 -9.922 18.951 1.00 85.19 175 LYS A C 1
ATOM 1303 O O . LYS A 1 175 ? -14.402 -10.698 19.132 1.00 85.19 175 LYS A O 1
ATOM 1308 N N . THR A 1 176 ? -13.261 -8.849 19.712 1.00 85.62 176 THR A N 1
ATOM 1309 C CA . THR A 1 176 ? -14.158 -8.401 20.785 1.00 85.62 176 THR A CA 1
ATOM 1310 C C . THR A 1 176 ? -15.261 -7.471 20.279 1.00 85.62 176 THR A C 1
ATOM 1312 O O . THR A 1 176 ? -16.092 -7.047 21.072 1.00 85.62 176 THR A O 1
ATOM 1315 N N . GLY A 1 177 ? -15.300 -7.183 18.973 1.00 88.19 177 GLY A N 1
ATOM 1316 C CA . GLY A 1 177 ? -16.315 -6.336 18.349 1.00 88.19 177 GLY A CA 1
ATOM 1317 C C . GLY A 1 177 ? -16.073 -4.838 18.510 1.00 88.19 177 GLY A C 1
ATOM 1318 O O . GLY A 1 177 ? -17.009 -4.054 18.366 1.00 88.19 177 GLY A O 1
ATOM 1319 N N . LYS A 1 178 ? -14.830 -4.437 18.800 1.00 89.44 178 LYS A N 1
ATOM 1320 C CA . LYS A 1 178 ? -14.394 -3.036 18.756 1.00 89.44 178 LYS A CA 1
ATOM 1321 C C . LYS A 1 178 ? -13.920 -2.693 17.347 1.00 89.44 178 LYS A C 1
ATOM 1323 O O . LYS A 1 178 ? -13.397 -3.562 16.652 1.00 89.44 178 LYS A O 1
ATOM 1328 N N . VAL A 1 179 ? -14.036 -1.435 16.939 1.00 89.38 179 VAL A N 1
ATOM 1329 C CA . VAL A 1 179 ? -13.398 -0.925 15.719 1.00 89.38 179 VAL A CA 1
ATOM 1330 C C . VAL A 1 179 ? -12.176 -0.099 16.093 1.00 89.38 179 VAL A C 1
ATOM 1332 O O . VAL A 1 179 ? -12.246 0.727 16.993 1.00 89.38 179 VAL A O 1
ATOM 1335 N N . CYS A 1 180 ? -11.058 -0.297 15.412 1.00 88.88 180 CYS A N 1
ATOM 1336 C CA . CYS A 1 180 ? -9.795 0.360 15.727 1.00 88.88 180 CYS A CA 1
ATOM 1337 C C . CYS A 1 180 ? -9.125 0.907 14.473 1.00 88.88 180 CYS A C 1
ATOM 1339 O O . CYS A 1 180 ? -9.314 0.373 13.379 1.00 88.88 180 CYS A O 1
ATOM 1341 N N . LEU A 1 181 ? -8.294 1.937 14.625 1.00 87.88 181 LEU A N 1
ATOM 1342 C CA . LEU A 1 181 ? -7.432 2.392 13.540 1.00 87.88 181 LEU A CA 1
ATOM 1343 C C . LEU A 1 181 ? -6.317 1.374 13.279 1.00 87.88 181 LEU A C 1
ATOM 1345 O O . LEU A 1 181 ? -5.552 1.010 14.167 1.00 87.88 181 LEU A O 1
ATOM 1349 N N . GLY A 1 182 ? -6.165 0.991 12.015 1.00 87.88 182 GLY A N 1
ATOM 1350 C CA . GLY A 1 182 ? -5.010 0.271 11.478 1.00 87.88 182 GLY A CA 1
ATOM 1351 C C . GLY A 1 182 ? -3.812 1.180 11.173 1.00 87.88 182 GLY A C 1
ATOM 1352 O O . GLY A 1 182 ? -2.927 0.788 10.416 1.00 87.88 182 GLY A O 1
ATOM 1353 N N . ILE A 1 183 ? -3.789 2.399 11.721 1.00 87.25 183 ILE A N 1
ATOM 1354 C CA . ILE A 1 183 ? -2.689 3.362 11.594 1.00 87.25 183 ILE A CA 1
ATOM 1355 C C . ILE A 1 183 ? -1.938 3.382 12.920 1.00 87.25 183 ILE A C 1
ATOM 1357 O O . ILE A 1 183 ? -2.481 3.781 13.947 1.00 87.25 183 ILE A O 1
ATOM 1361 N N . LEU A 1 184 ? -0.684 2.938 12.890 1.00 85.12 184 LEU A N 1
ATOM 1362 C CA . LEU A 1 184 ? 0.119 2.707 14.088 1.00 85.12 184 LEU A CA 1
ATOM 1363 C C . LEU A 1 184 ? 1.279 3.691 14.186 1.00 85.12 184 LEU A C 1
ATOM 1365 O O . LEU A 1 184 ? 1.834 4.138 13.180 1.00 85.12 184 LEU A O 1
ATOM 1369 N N . ASN A 1 185 ? 1.696 3.982 15.418 1.00 82.62 185 ASN A N 1
ATOM 1370 C CA . ASN A 1 185 ? 2.869 4.804 15.669 1.00 82.62 185 ASN A CA 1
ATOM 1371 C C . ASN A 1 185 ? 4.161 4.002 15.422 1.00 82.62 185 ASN A C 1
ATOM 1373 O O . ASN A 1 185 ? 4.669 3.315 16.308 1.00 82.62 185 ASN A O 1
ATOM 1377 N N . GLY A 1 186 ? 4.722 4.142 14.220 1.00 79.75 186 GLY A N 1
ATOM 1378 C CA . GLY A 1 186 ? 5.951 3.459 13.806 1.00 79.75 186 GLY A CA 1
ATOM 1379 C C . GLY A 1 186 ? 7.222 3.867 14.562 1.00 79.75 186 GLY A C 1
ATOM 1380 O O . GLY A 1 186 ? 8.222 3.152 14.495 1.00 79.75 186 GLY A O 1
ATOM 1381 N N . SER A 1 187 ? 7.212 4.974 15.316 1.00 80.50 187 SER A N 1
ATOM 1382 C CA . SER A 1 187 ? 8.402 5.407 16.071 1.00 80.50 187 SER A CA 1
ATOM 1383 C C . SER A 1 187 ? 8.793 4.417 17.175 1.00 80.50 187 SER A C 1
ATOM 1385 O O . SER A 1 187 ? 9.969 4.298 17.503 1.00 80.50 187 SER A O 1
ATOM 1387 N N . GLN A 1 188 ? 7.834 3.635 17.683 1.00 76.56 188 GLN A N 1
ATOM 1388 C CA . GLN A 1 188 ? 8.066 2.613 18.712 1.00 76.56 188 GLN A CA 1
ATOM 1389 C C . GLN A 1 188 ? 8.855 1.401 18.198 1.00 76.56 188 GLN A C 1
ATOM 1391 O O . GLN A 1 188 ? 9.451 0.676 18.988 1.00 76.56 188 GLN A O 1
ATOM 1396 N N . ILE A 1 189 ? 8.873 1.192 16.879 1.00 77.38 189 ILE A N 1
ATOM 1397 C CA . ILE A 1 189 ? 9.558 0.073 16.218 1.00 77.38 189 ILE A CA 1
ATOM 1398 C C . ILE A 1 189 ? 10.743 0.539 15.356 1.00 77.38 189 ILE A C 1
ATOM 1400 O O . ILE A 1 189 ? 11.234 -0.213 14.519 1.00 77.38 189 ILE A O 1
ATOM 1404 N N . GLY A 1 190 ? 11.208 1.779 15.548 1.00 79.94 190 GLY A N 1
ATOM 1405 C CA . GLY A 1 190 ? 12.397 2.304 14.870 1.00 79.94 190 GLY A CA 1
ATOM 1406 C C . GLY A 1 190 ? 12.183 2.703 13.409 1.00 79.94 190 GLY A C 1
ATOM 1407 O O . GLY A 1 190 ? 13.147 2.763 12.650 1.00 79.94 190 GLY A O 1
ATOM 1408 N N . LEU A 1 191 ? 10.943 2.988 12.989 1.00 79.88 191 LEU A N 1
ATOM 1409 C CA . LEU A 1 191 ? 10.688 3.534 11.648 1.00 79.88 191 LEU A CA 1
ATOM 1410 C C . LEU A 1 191 ? 11.060 5.024 11.522 1.00 79.88 191 LEU A C 1
ATOM 1412 O O . LEU A 1 191 ? 11.019 5.562 10.421 1.00 79.88 191 LEU A O 1
ATOM 1416 N N . ASP A 1 192 ? 11.471 5.690 12.606 1.00 79.75 192 ASP A N 1
ATOM 1417 C CA . ASP A 1 192 ? 11.923 7.087 12.642 1.00 79.75 192 ASP A CA 1
ATOM 1418 C C . ASP A 1 192 ? 11.018 8.055 11.850 1.00 79.75 192 ASP A C 1
ATOM 1420 O O . ASP A 1 192 ? 9.935 8.416 12.303 1.00 79.75 192 ASP A O 1
ATOM 1424 N N . ARG A 1 193 ? 11.474 8.507 10.671 1.00 78.19 193 ARG A N 1
ATOM 1425 C CA . ARG A 1 193 ? 10.761 9.438 9.772 1.00 78.19 193 ARG A CA 1
ATOM 1426 C C . ARG A 1 193 ? 10.110 8.740 8.576 1.00 78.19 193 ARG A C 1
ATOM 1428 O O . ARG A 1 193 ? 9.676 9.410 7.640 1.00 78.19 193 ARG A O 1
ATOM 1435 N N . LEU A 1 194 ? 10.117 7.413 8.554 1.00 84.19 194 LEU A N 1
ATOM 1436 C CA . LEU A 1 194 ? 9.546 6.604 7.490 1.00 84.19 194 LEU A CA 1
ATOM 1437 C C . LEU A 1 194 ? 8.116 6.222 7.853 1.00 84.19 194 LEU A C 1
ATOM 1439 O O . LEU A 1 194 ? 7.824 5.795 8.967 1.00 84.19 194 LEU A O 1
ATOM 1443 N N . ASN A 1 195 ? 7.236 6.334 6.867 1.00 87.62 195 ASN A N 1
ATOM 1444 C CA . ASN A 1 195 ? 5.893 5.784 6.939 1.00 87.62 195 ASN A CA 1
ATOM 1445 C C . ASN A 1 195 ? 5.862 4.504 6.107 1.00 87.62 195 ASN A C 1
ATOM 1447 O O . ASN A 1 195 ? 6.340 4.491 4.970 1.00 87.62 195 ASN A O 1
ATOM 1451 N N . LEU A 1 196 ? 5.298 3.440 6.672 1.00 90.31 196 LEU A N 1
ATOM 1452 C CA . LEU A 1 196 ? 5.098 2.177 5.976 1.00 90.31 196 LEU A CA 1
ATOM 1453 C C . LEU A 1 196 ? 3.630 2.063 5.572 1.00 90.31 196 LEU A C 1
ATOM 1455 O O . LEU A 1 196 ? 2.752 1.996 6.429 1.00 90.31 196 LEU A O 1
ATOM 1459 N N . ILE A 1 197 ? 3.368 2.019 4.267 1.00 92.12 197 ILE A N 1
ATOM 1460 C CA . ILE A 1 197 ? 2.036 1.698 3.751 1.00 92.12 197 ILE A CA 1
ATOM 1461 C C . ILE A 1 197 ? 1.894 0.176 3.791 1.00 92.12 197 ILE A C 1
ATOM 1463 O O . ILE A 1 197 ? 2.637 -0.539 3.119 1.00 92.12 197 ILE A O 1
ATOM 1467 N N . GLY A 1 198 ? 0.982 -0.313 4.628 1.00 90.81 198 GLY A N 1
ATOM 1468 C CA . GLY A 1 198 ? 0.748 -1.741 4.824 1.00 90.81 198 GLY A CA 1
ATOM 1469 C C . GLY A 1 198 ? -0.163 -2.355 3.761 1.00 90.81 198 GLY A C 1
ATOM 1470 O O . GLY A 1 198 ? -0.842 -1.657 3.010 1.00 90.81 198 GLY A O 1
ATOM 1471 N N . GLY A 1 199 ? -0.227 -3.689 3.745 1.00 89.62 199 GLY A N 1
ATOM 1472 C CA . GLY A 1 199 ? -1.058 -4.435 2.795 1.00 89.62 199 GLY A CA 1
ATOM 1473 C C . GLY A 1 199 ? -2.549 -4.097 2.882 1.00 89.62 199 GLY A C 1
ATOM 1474 O O . GLY A 1 199 ? -3.196 -4.037 1.846 1.00 89.62 199 GLY A O 1
ATOM 1475 N N . ASN A 1 200 ? -3.076 -3.806 4.080 1.00 89.31 200 ASN A N 1
ATOM 1476 C CA . ASN A 1 200 ? -4.480 -3.410 4.263 1.00 89.31 200 ASN A CA 1
ATOM 1477 C C . ASN A 1 200 ? -4.826 -2.143 3.469 1.00 89.31 200 ASN A C 1
ATOM 1479 O O . ASN A 1 200 ? -5.834 -2.097 2.778 1.00 89.31 200 ASN A O 1
ATOM 1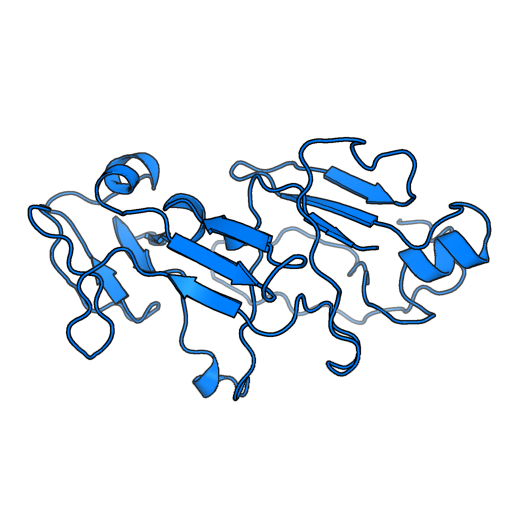483 N N . THR A 1 201 ? -3.934 -1.149 3.492 1.00 92.88 201 THR A N 1
ATOM 1484 C CA . THR A 1 201 ? -4.110 0.108 2.757 1.00 92.88 201 THR A CA 1
ATOM 1485 C C . THR A 1 201 ? -4.154 -0.100 1.241 1.00 92.88 201 THR A C 1
ATOM 1487 O O . THR A 1 201 ? -4.843 0.637 0.541 1.00 92.88 201 THR A O 1
ATOM 1490 N N . MET A 1 202 ? -3.446 -1.116 0.735 1.00 93.75 202 MET A N 1
ATOM 1491 C CA . MET A 1 202 ? -3.342 -1.432 -0.695 1.00 93.75 202 MET A CA 1
ATOM 1492 C C . MET A 1 202 ? -4.432 -2.392 -1.200 1.00 93.75 202 MET A C 1
ATOM 1494 O O . MET A 1 202 ? -4.419 -2.756 -2.376 1.00 93.75 202 MET A O 1
ATOM 1498 N N . GLN A 1 203 ? -5.359 -2.839 -0.348 1.00 93.00 203 GLN A N 1
ATOM 1499 C CA . GLN A 1 203 ? -6.428 -3.741 -0.783 1.00 93.00 203 GLN A CA 1
ATOM 1500 C C . GLN A 1 203 ? -7.350 -3.062 -1.798 1.00 93.00 203 GLN A C 1
ATOM 1502 O O . GLN A 1 203 ? -7.649 -1.877 -1.682 1.00 93.00 203 GLN A O 1
ATOM 1507 N N . ASN A 1 204 ? -7.788 -3.821 -2.805 1.00 90.44 204 ASN A N 1
ATOM 1508 C CA . ASN A 1 204 ? -8.578 -3.358 -3.952 1.00 90.44 204 ASN A CA 1
ATOM 1509 C C . ASN A 1 204 ? -7.930 -2.244 -4.801 1.00 90.44 204 ASN A C 1
ATOM 1511 O O . ASN A 1 204 ? -8.583 -1.708 -5.695 1.00 90.44 204 ASN A O 1
ATOM 1515 N N . TYR A 1 205 ? -6.645 -1.942 -4.591 1.00 92.69 205 TYR A N 1
ATOM 1516 C CA . TYR A 1 205 ? -5.852 -1.118 -5.498 1.00 92.69 205 TYR A CA 1
ATOM 1517 C C . TYR A 1 205 ? -4.983 -2.000 -6.387 1.00 92.69 205 TYR A C 1
ATOM 1519 O O . TYR A 1 205 ? -4.403 -2.988 -5.936 1.00 92.69 205 TYR A O 1
ATOM 1527 N N . ILE A 1 206 ? -4.855 -1.613 -7.657 1.00 93.44 206 ILE A N 1
ATOM 1528 C CA . ILE A 1 206 ? -3.781 -2.119 -8.509 1.00 93.44 206 ILE A CA 1
ATOM 1529 C C . ILE A 1 206 ? -2.563 -1.234 -8.257 1.00 93.44 206 ILE A C 1
ATOM 1531 O O . ILE A 1 206 ? -2.552 -0.065 -8.639 1.00 93.44 206 ILE A O 1
ATOM 1535 N N . MET A 1 207 ? -1.539 -1.801 -7.627 1.00 95.12 207 MET A N 1
ATOM 1536 C CA . MET A 1 207 ? -0.264 -1.133 -7.380 1.00 95.12 207 MET A CA 1
ATOM 1537 C C . MET A 1 207 ? 0.744 -1.592 -8.428 1.00 95.12 207 MET A C 1
ATOM 1539 O O . MET A 1 207 ? 0.979 -2.793 -8.564 1.00 95.12 207 MET A O 1
ATOM 1543 N N . ILE A 1 208 ? 1.331 -0.651 -9.168 1.00 96.06 208 ILE A N 1
ATOM 1544 C CA . ILE A 1 208 ? 2.283 -0.931 -10.249 1.00 96.06 208 ILE A CA 1
ATOM 1545 C C . ILE A 1 208 ? 3.624 -0.285 -9.916 1.00 96.06 208 ILE A C 1
ATOM 1547 O O . ILE A 1 208 ? 3.678 0.856 -9.459 1.00 96.06 208 ILE A O 1
ATOM 1551 N N . TYR A 1 209 ? 4.695 -1.037 -10.143 1.00 95.12 209 TYR A N 1
ATOM 1552 C CA . TYR A 1 209 ? 6.070 -0.643 -9.883 1.00 95.12 209 TYR A CA 1
ATOM 1553 C C . TYR A 1 209 ? 6.838 -0.730 -11.197 1.00 95.12 209 TYR A C 1
ATOM 1555 O O . TYR A 1 209 ? 6.931 -1.814 -11.778 1.00 95.12 209 TYR A O 1
ATOM 1563 N N . ASP A 1 210 ? 7.351 0.416 -11.635 1.00 91.88 210 ASP A N 1
ATOM 1564 C CA . ASP A 1 210 ? 8.116 0.630 -12.868 1.00 91.88 210 ASP A CA 1
ATOM 1565 C C . ASP A 1 210 ? 9.455 1.307 -12.532 1.00 91.88 210 ASP A C 1
ATOM 1567 O O . ASP A 1 210 ? 9.432 2.314 -11.776 1.00 91.88 210 ASP A O 1
#

Solvent-accessible surface area (backbone atoms only — not comparable to full-atom values): 13537 Å² total; per-residue (Å²): 134,87,78,76,90,56,99,72,76,82,89,76,73,90,78,84,68,83,84,55,90,89,60,85,73,83,88,65,101,73,83,88,53,78,55,72,54,76,73,14,54,53,43,44,38,32,76,70,66,78,27,89,40,75,23,37,36,40,30,40,39,88,89,57,76,60,53,75,51,74,24,59,91,77,60,70,96,65,97,73,83,67,55,71,66,43,80,89,61,72,61,52,90,40,58,58,67,68,46,79,50,66,95,57,84,69,54,85,76,90,47,88,77,56,83,92,54,84,62,44,80,45,92,51,99,87,39,96,48,28,28,35,52,100,58,68,44,84,52,56,82,83,50,33,86,73,49,74,57,39,34,40,37,26,62,60,78,97,45,46,27,78,45,75,37,52,37,75,32,42,46,42,62,46,98,83,14,32,40,27,47,68,73,73,77,44,60,84,77,70,38,71,94,55,83,82,88,51,72,58,55,43,39,80,37,80,50,75,48,121

Radius of gyration: 19.94 Å; Cα contacts (8 Å, |Δi|>4): 288; chains: 1; bounding box: 43×49×47 Å

Nearest PDB structures (foldseek):
  5i70-assembly2_A  TM=4.570E-01  e=5.873E-03  Plasmodium falciparum 7G8
  1flh-assembly1_A  TM=4.137E-01  e=8.432E-03  Homo sapiens
  8cik-assembly1_A  TM=5.704E-01  e=1.127E-01  Cervus canadensis sibiricus
  3vcm-assembly2_B  TM=3.431E-01  e=8.750E-01  Homo sapiens

Foldseek 3Di:
DDDPPFPDDDDDDDDDDPDDDPDPPPDDPDDQALWQDCRHPLNRCCVVVVEVDSKKKWAAAPVDDTDIDHYDPPPDPDPDADADWDDPPPRHTDSPDKDKDDPAPADPPGARPLPPDQWDWDDDPPAHTKTAHPDAADDLVVCQVSDDWIKIWGDDDPRIDIDTFGSQLFWDQDPRRMIHGNQDDCVVVPCVPDDDRDPSRRHRHIGMDD

pLDDT: mean 80.63, std 15.61, range [31.09, 96.12]

Sequence (210 aa):
MIRCCVRACSCGYDQEGGQEAGKKLVEADGVLGIGRGTGDLVSQLKQQGIITDNIFGHCLGVHGGGFLFFGGDRVPSAGVTWVPMAQNVGSHYSPGAATLNLNVQLEYPVGVTLEGSSLTKVDDDALAECWEENEPIQFVDDVKSKFKPLELTFGHGANQATMEIPPENYIVVTKTGKVCLGILNGSQIGLDRLNLIGGNTMQNYIMIYD

Mean predicted aligned error: 9.32 Å

Secondary structure (DSSP, 8-state):
-----SS--PPP--------TT------S-----SSSSSSHHHHHHHTTS-SSS-EEEEE-TTS-EEEEESGGGS-SSS----PPPSSSTTS-----EEEE--S--PTTT----TT--PEEE--SS-SSEEE-SS----GGGTGGGSPPEEEEES-GGG-EEEEE-GGGTEEE-TTS-EEES---GGGGT-TTPPP--TTTTBT-EEEE-